Protein AF-0000000087543739 (afdb_homodimer)

Foldseek 3Di:
DDDDDDDPPDDPPDDDDDDDDDDDDDDDDDDPDPDPDDDDDPPPPVPPVPPPPPPPPPPPPCVVPQLVPDQDDLVSLLVNLQVLLVVLLVLLVVLLVVLLVLLCVVCVVPPVVSVVVVVVVVVVVVVLVVVLQVVQQVQLVVPPPPDSSSSSSSSNSSSVSSNVSSVVSNVPSDD/DDDPDPDDDPDDDDPDDDPPDPDDDDYDDDDDDPPPDDDDDPPPPPPPVPPPPPPPPPPPPCPVPQLVPDDDDLVSLLVNLQVLLVVLLVLLVVLLVVLLVLLCVVCVVPPVVSVVVVVVVVVVVVVLVVVLQVVQQVQLVVPPPPDSSSSSSSSNSSSVSSNVSSVVSNVPSDD

Solvent-accessible surface area (backbone atoms only — not comparable to full-atom values): 21336 Å² total; per-residue (Å²): 137,86,86,86,83,85,71,90,75,79,83,79,80,79,79,86,76,88,75,84,88,78,83,75,84,86,77,86,78,86,71,84,69,83,77,83,71,91,90,90,81,87,72,80,71,73,73,72,71,74,75,73,73,72,71,70,71,71,68,66,70,72,65,74,72,63,59,59,80,70,62,85,46,71,69,37,44,37,49,25,24,49,48,48,22,52,52,25,48,49,51,29,51,52,40,52,52,52,36,53,53,43,43,45,70,74,28,53,92,40,60,70,59,32,52,49,54,51,51,46,50,54,53,25,53,54,35,40,52,54,23,50,53,40,48,21,52,58,72,15,54,90,36,57,86,89,38,66,64,17,50,29,41,28,23,47,40,49,18,52,54,31,46,54,47,32,52,55,44,62,62,49,78,65,131,136,86,83,84,69,89,70,89,78,88,67,85,87,80,79,83,80,81,79,80,81,74,85,74,86,81,82,82,86,84,80,80,76,83,69,84,78,82,87,74,84,80,74,82,75,76,77,74,75,77,76,76,74,72,72,71,70,73,68,68,69,73,63,74,71,65,56,58,82,72,61,83,47,70,69,36,43,37,49,23,24,49,48,47,22,51,52,24,47,49,51,28,52,51,40,52,52,52,37,53,53,44,42,44,70,73,29,53,90,39,60,68,59,34,53,50,53,50,51,47,50,53,54,25,50,53,36,40,53,55,23,50,54,39,48,21,51,57,70,15,54,91,36,58,86,89,36,68,64,18,51,31,41,28,23,47,39,50,18,52,54,30,46,53,47,32,52,56,45,62,62,51,78,64,131

Secondary structure (DSSP, 8-state):
------------------------------------------------------------------TTTT--SHHHHHHHHHHHHHHHHHHHHHHHHHHHHHHHHHHTT-HHHHHHHHHHHHHHHHHHHHHHHHHHHHHHTTSPTTSHHHHHHHHHHHHHHHHHHHHHHHHTT--/------------------------------------------------------------------TTTT--SHHHHHHHHHHHHHHHHHHHHHHHHHHHHHHHHHHTT-HHHHHHHHHHHHHHHHHHHHHHHHHHHHHHTTSPTTSHHHHHHHHHHHHHHHHHHHHHHHHTT--

Nearest PDB structures (foldseek):
  3gi7-assembly1_A  TM=9.155E-01  e=1.826E-06  Pseudomonas putida KT2440
  8fih-assembly1_C  TM=4.905E-01  e=3.889E+00  synthetic construct
  3gi7-assembly1_A  TM=9.158E-01  e=2.372E-06  Pseudomonas putida KT2440
  8fih-assembly1_C  TM=4.917E-01  e=3.644E+00  synthetic construct

Sequence (350 aa):
MPKASIRDKGLREALPRRLFFARRLRQNPLHHWFSLDSNGNAMKSILLALALISTVAHATEDTEQNPCDAVENDVQTLACSAYGKTAAEQLLSENLQSLNERLQTRYGSDKAQLNDITAKIKAAQQLWQKQRDADCAIAAFPAKPGSEAYKIAENDCMAQVSDDRSEFLESIGQEMPKASIRDKGLREALPRRLFFARRLRQNPLHHWFSLDSNGNAMKSILLALALISTVAHATEDTEQNPCDAVENDVQTLACSAYGKTAAEQLLSENLQSLNERLQTRYGSDKAQLNDITAKIKAAQQLWQKQRDADCAIAAFPAKPGSEAYKIAENDCMAQVSDDRSEFLESIGQE

Organism: NCBI:txid47879

Structure (mmCIF, N/CA/C/O backbone):
data_AF-0000000087543739-model_v1
#
loop_
_entity.id
_entity.type
_entity.pdbx_description
1 polymer 'Lysozyme inhibitor LprI-like N-terminal domain-containing protein'
#
loop_
_atom_site.group_PDB
_atom_site.id
_atom_site.type_symbol
_atom_site.label_atom_id
_atom_site.label_alt_id
_atom_site.label_comp_id
_atom_site.label_asym_id
_atom_site.label_entity_id
_atom_site.label_seq_id
_atom_site.pdbx_PDB_ins_code
_atom_site.Cartn_x
_atom_site.Cartn_y
_atom_site.Cartn_z
_atom_site.occupancy
_atom_site.B_iso_or_equiv
_atom_site.auth_seq_id
_atom_site.auth_comp_id
_atom_site.auth_asym_id
_atom_site.auth_atom_id
_atom_site.pdbx_PDB_model_num
ATOM 1 N N . MET A 1 1 ? -7.441 6.746 -58.438 1 26.81 1 MET A N 1
ATOM 2 C CA . MET A 1 1 ? -6.68 7.973 -58.656 1 26.81 1 MET A CA 1
ATOM 3 C C . MET A 1 1 ? -5.258 7.832 -58.125 1 26.81 1 MET A C 1
ATOM 5 O O . MET A 1 1 ? -5.031 7.121 -57.125 1 26.81 1 MET A O 1
ATOM 9 N N . PRO A 1 2 ? -4.168 8.375 -58.844 1 28.59 2 PRO A N 1
ATOM 10 C CA . PRO A 1 2 ? -2.707 8.305 -58.906 1 28.59 2 PRO A CA 1
ATOM 11 C C . PRO A 1 2 ? -2.027 8.953 -57.719 1 28.59 2 PRO A C 1
ATOM 13 O O . PRO A 1 2 ? -2.541 9.93 -57.156 1 28.59 2 PRO A O 1
ATOM 16 N N . LYS A 1 3 ? -1.387 8.078 -56.781 1 25.27 3 LYS A N 1
ATOM 17 C CA . LYS A 1 3 ? -0.667 8.227 -55.5 1 25.27 3 LYS A CA 1
ATOM 18 C C . LYS A 1 3 ? 0.463 9.242 -55.625 1 25.27 3 LYS A C 1
ATOM 20 O O . LYS A 1 3 ? 1.308 9.133 -56.531 1 25.27 3 LYS A O 1
ATOM 25 N N . ALA A 1 4 ? 0.051 10.516 -55.281 1 32.44 4 ALA A N 1
ATOM 26 C CA . ALA A 1 4 ? 0.746 11.789 -55.156 1 32.44 4 ALA A CA 1
ATOM 27 C C . ALA A 1 4 ? 2.088 11.617 -54.438 1 32.44 4 ALA A C 1
ATOM 29 O O . ALA A 1 4 ? 2.158 11 -53.375 1 32.44 4 ALA A O 1
ATOM 30 N N . SER A 1 5 ? 3.189 11.828 -55.125 1 23.72 5 SER A N 1
ATOM 31 C CA . SER A 1 5 ? 4.629 11.836 -55.344 1 23.72 5 SER A CA 1
ATOM 32 C C . SER A 1 5 ? 5.355 12.602 -54.219 1 23.72 5 SER A C 1
ATOM 34 O O . SER A 1 5 ? 4.84 13.594 -53.719 1 23.72 5 SER A O 1
ATOM 36 N N . ILE A 1 6 ? 6.52 12.07 -53.75 1 23.69 6 ILE A N 1
ATOM 37 C CA . ILE A 1 6 ? 7.465 11.914 -52.656 1 23.69 6 ILE A CA 1
ATOM 38 C C . ILE A 1 6 ? 8.148 13.25 -52.344 1 23.69 6 ILE A C 1
ATOM 40 O O . ILE A 1 6 ? 8.141 13.727 -51.219 1 23.69 6 ILE A O 1
ATOM 44 N N . ARG A 1 7 ? 9.25 13.688 -52.938 1 23.11 7 ARG A N 1
ATOM 45 C CA . ARG A 1 7 ? 10.633 13.57 -52.469 1 23.11 7 ARG A CA 1
ATOM 46 C C . ARG A 1 7 ? 11.273 14.945 -52.312 1 23.11 7 ARG A C 1
ATOM 48 O O . ARG A 1 7 ? 12.484 15.047 -52.125 1 23.11 7 ARG A O 1
ATOM 55 N N . ASP A 1 8 ? 10.562 16.141 -52.188 1 21.5 8 ASP A N 1
ATOM 56 C CA . ASP A 1 8 ? 11.383 17.281 -52.594 1 21.5 8 ASP A CA 1
ATOM 57 C C . ASP A 1 8 ? 12.5 17.547 -51.594 1 21.5 8 ASP A C 1
ATOM 59 O O . ASP A 1 8 ? 12.234 17.75 -50.406 1 21.5 8 ASP A O 1
ATOM 63 N N . LYS A 1 9 ? 13.75 17.047 -51.844 1 24.97 9 LYS A N 1
ATOM 64 C CA . LYS A 1 9 ? 15.148 16.938 -51.406 1 24.97 9 LYS A CA 1
ATOM 65 C C . LYS A 1 9 ? 15.742 18.312 -51.125 1 24.97 9 LYS A C 1
ATOM 67 O O . LYS A 1 9 ? 15.961 19.109 -52.031 1 24.97 9 LYS A O 1
ATOM 72 N N . GLY A 1 10 ? 15.227 19.031 -50.156 1 21.81 10 GLY A N 1
ATOM 73 C CA . GLY A 1 10 ? 15.695 20.406 -50.062 1 21.81 10 GLY A CA 1
ATOM 74 C C . GLY A 1 10 ? 17.203 20.5 -49.875 1 21.81 10 GLY A C 1
ATOM 75 O O . GLY A 1 10 ? 17.828 19.562 -49.375 1 21.81 10 GLY A O 1
ATOM 76 N N . LEU A 1 11 ? 17.969 21.438 -50.438 1 23.33 11 LEU A N 1
ATOM 77 C CA . LEU A 1 11 ? 19.203 22.016 -50.938 1 23.33 11 LEU A CA 1
ATOM 78 C C . LEU A 1 11 ? 20.109 22.453 -49.812 1 23.33 11 LEU A C 1
ATOM 80 O O . LEU A 1 11 ? 19.875 23.5 -49.188 1 23.33 11 LEU A O 1
ATOM 84 N N . ARG A 1 12 ? 20.578 21.422 -48.875 1 23.8 12 ARG A N 1
ATOM 85 C CA . ARG A 1 12 ? 21.438 21.781 -47.75 1 23.8 12 ARG A CA 1
ATOM 86 C C . ARG A 1 12 ? 22.703 22.469 -48.219 1 23.8 12 ARG A C 1
ATOM 88 O O . ARG A 1 12 ? 23.438 21.922 -49.062 1 23.8 12 ARG A O 1
ATOM 95 N N . GLU A 1 13 ? 22.781 23.766 -48.188 1 22.77 13 GLU A N 1
ATOM 96 C CA . GLU A 1 13 ? 23.844 24.625 -48.688 1 22.77 13 GLU A CA 1
ATOM 97 C C . GLU A 1 13 ? 25.156 24.359 -47.969 1 22.77 13 GLU A C 1
ATOM 99 O O . GLU A 1 13 ? 25.203 24.328 -46.719 1 22.77 13 GLU A O 1
ATOM 104 N N . ALA A 1 14 ? 26.125 23.625 -48.531 1 23.05 14 ALA A N 1
ATOM 105 C CA . ALA A 1 14 ? 27.484 23.078 -48.438 1 23.05 14 ALA A CA 1
ATOM 106 C C . ALA A 1 14 ? 28.484 24.172 -48.094 1 23.05 14 ALA A C 1
ATOM 108 O O . ALA A 1 14 ? 28.766 25.047 -48.938 1 23.05 14 ALA A O 1
ATOM 109 N N . LEU A 1 15 ? 28.484 24.578 -46.812 1 21.89 15 LEU A N 1
ATOM 110 C CA . LEU A 1 15 ? 29.312 25.75 -46.562 1 21.89 15 LEU A CA 1
ATOM 111 C C . LEU A 1 15 ? 30.781 25.453 -46.844 1 21.89 15 LEU A C 1
ATOM 113 O O . LEU A 1 15 ? 31.234 24.328 -46.625 1 21.89 15 LEU A O 1
ATOM 117 N N . PRO A 1 16 ? 31.609 26.453 -47.281 1 23.41 16 PRO A N 1
ATOM 118 C CA . PRO A 1 16 ? 32.812 26.578 -48.094 1 23.41 16 PRO A CA 1
ATOM 119 C C . PRO A 1 16 ? 34.062 26.125 -47.344 1 23.41 16 PRO A C 1
ATOM 121 O O . PRO A 1 16 ? 34.031 25.906 -46.125 1 23.41 16 PRO A O 1
ATOM 124 N N . ARG A 1 17 ? 35.281 26.516 -47.844 1 21.53 17 ARG A N 1
ATOM 125 C CA . ARG A 1 17 ? 36.594 26.25 -48.406 1 21.53 17 ARG A CA 1
ATOM 126 C C . ARG A 1 17 ? 37.719 26.578 -47.406 1 21.53 17 ARG A C 1
ATOM 128 O O . ARG A 1 17 ? 38.906 26.578 -47.781 1 21.53 17 ARG A O 1
ATOM 135 N N . ARG A 1 18 ? 37.5 26.688 -46 1 20.47 18 ARG A N 1
ATOM 136 C CA . ARG A 1 18 ? 38.562 27.641 -45.625 1 20.47 18 ARG A CA 1
ATOM 137 C C . ARG A 1 18 ? 39.938 27 -45.719 1 20.47 18 ARG A C 1
ATOM 139 O O . ARG A 1 18 ? 40.094 25.828 -45.344 1 20.47 18 ARG A O 1
ATOM 146 N N . LEU A 1 19 ? 41.031 27.719 -46.188 1 21.3 19 LEU A N 1
ATOM 147 C CA . LEU A 1 19 ? 42.344 27.719 -46.812 1 21.3 19 LEU A CA 1
ATOM 148 C C . LEU A 1 19 ? 43.438 27.438 -45.812 1 21.3 19 LEU A C 1
ATOM 150 O O . LEU A 1 19 ? 44.531 26.969 -46.188 1 21.3 19 LEU A O 1
ATOM 154 N N . PHE A 1 20 ? 43.344 27.562 -44.469 1 19.02 20 PHE A N 1
ATOM 155 C CA . PHE A 1 20 ? 44.5 28.375 -44.094 1 19.02 20 PHE A CA 1
ATOM 156 C C . PHE A 1 20 ? 45.781 27.516 -44.125 1 19.02 20 PHE A C 1
ATOM 158 O O . PHE A 1 20 ? 45.688 26.281 -44.156 1 19.02 20 PHE A O 1
ATOM 165 N N . PHE A 1 21 ? 46.688 27.609 -42.906 1 20.45 21 PHE A N 1
ATOM 166 C CA . PHE A 1 21 ? 48.031 28.188 -42.75 1 20.45 21 PHE A CA 1
ATOM 167 C C . PHE A 1 21 ? 49.094 27.094 -42.688 1 20.45 21 PHE A C 1
ATOM 169 O O . PHE A 1 21 ? 48.844 26.016 -42.125 1 20.45 21 PHE A O 1
ATOM 176 N N . ALA A 1 22 ? 50.312 27.281 -43.25 1 21.23 22 ALA A N 1
ATOM 177 C CA . ALA A 1 22 ? 51.5 26.766 -43.875 1 21.23 22 ALA A CA 1
ATOM 178 C C . ALA A 1 22 ? 52.5 26.25 -42.844 1 21.23 22 ALA A C 1
ATOM 180 O O . ALA A 1 22 ? 53.406 25.469 -43.156 1 21.23 22 ALA A O 1
ATOM 181 N N . ARG A 1 23 ? 52.562 26.594 -41.531 1 20.72 23 ARG A N 1
ATOM 182 C CA . ARG A 1 23 ? 53.969 26.922 -41.281 1 20.72 23 ARG A CA 1
ATOM 183 C C . ARG A 1 23 ? 54.812 25.656 -41.25 1 20.72 23 ARG A C 1
ATOM 185 O O . ARG A 1 23 ? 54.312 24.578 -40.938 1 20.72 23 ARG A O 1
ATOM 192 N N . ARG A 1 24 ? 56.188 25.766 -41.281 1 21.14 24 ARG A N 1
ATOM 193 C CA . ARG A 1 24 ? 57.469 25.281 -41.781 1 21.14 24 ARG A CA 1
ATOM 194 C C . ARG A 1 24 ? 58.125 24.359 -40.781 1 21.14 24 ARG A C 1
ATOM 196 O O . ARG A 1 24 ? 59.25 23.859 -41.062 1 21.14 24 ARG A O 1
ATOM 203 N N . LEU A 1 25 ? 57.531 23.844 -39.656 1 22.8 25 LEU A N 1
ATOM 204 C CA . LEU A 1 25 ? 58.656 23.828 -38.719 1 22.8 25 LEU A CA 1
ATOM 205 C C . LEU A 1 25 ? 59.719 22.797 -39.188 1 22.8 25 LEU A C 1
ATOM 207 O O . LEU A 1 25 ? 59.375 21.859 -39.906 1 22.8 25 LEU A O 1
ATOM 211 N N . ARG A 1 26 ? 60.812 22.719 -38.281 1 21.62 26 ARG A N 1
ATOM 212 C CA . ARG A 1 26 ? 62.281 22.547 -38.219 1 21.62 26 ARG A CA 1
ATOM 213 C C . ARG A 1 26 ? 62.656 21.078 -38.25 1 21.62 26 ARG A C 1
ATOM 215 O O . ARG A 1 26 ? 61.938 20.234 -37.688 1 21.62 26 ARG A O 1
ATOM 222 N N . GLN A 1 27 ? 63.812 20.719 -38.844 1 21.7 27 GLN A N 1
ATOM 223 C CA . GLN A 1 27 ? 64.5 19.703 -39.594 1 21.7 27 GLN A CA 1
ATOM 224 C C . GLN A 1 27 ? 65.25 18.75 -38.688 1 21.7 27 GLN A C 1
ATOM 226 O O . GLN A 1 27 ? 65.812 17.719 -39.125 1 21.7 27 GLN A O 1
ATOM 231 N N . ASN A 1 28 ? 65.312 18.766 -37.312 1 23.64 28 ASN A N 1
ATOM 232 C CA . ASN A 1 28 ? 66.625 18.422 -36.906 1 23.64 28 ASN A CA 1
ATOM 233 C C . ASN A 1 28 ? 67 16.984 -37.281 1 23.64 28 ASN A C 1
ATOM 235 O O . ASN A 1 28 ? 66.125 16.094 -37.219 1 23.64 28 ASN A O 1
ATOM 239 N N . PRO A 1 29 ? 68.375 16.672 -37.5 1 22.69 29 PRO A N 1
ATOM 240 C CA . PRO A 1 29 ? 69.125 15.773 -38.344 1 22.69 29 PRO A CA 1
ATOM 241 C C . PRO A 1 29 ? 69.375 14.406 -37.719 1 22.69 29 PRO A C 1
ATOM 243 O O . PRO A 1 29 ? 69.312 13.391 -38.406 1 22.69 29 PRO A O 1
ATOM 246 N N . LEU A 1 30 ? 69.688 14.234 -36.312 1 25.3 30 LEU A N 1
ATOM 247 C CA . LEU A 1 30 ? 71 13.633 -36.062 1 25.3 30 LEU A CA 1
ATOM 248 C C . LEU A 1 30 ? 70.938 12.117 -36.25 1 25.3 30 LEU A C 1
ATOM 250 O O . LEU A 1 30 ? 69.938 11.477 -35.875 1 25.3 30 LEU A O 1
ATOM 254 N N . HIS A 1 31 ? 71.875 11.539 -37.031 1 24.89 31 HIS A N 1
ATOM 255 C CA . HIS A 1 31 ? 72.188 10.32 -37.75 1 24.89 31 HIS A CA 1
ATOM 256 C C . HIS A 1 31 ? 72.75 9.258 -36.812 1 24.89 31 HIS A C 1
ATOM 258 O O . HIS A 1 31 ? 73.25 8.219 -37.281 1 24.89 31 HIS A O 1
ATOM 264 N N . HIS A 1 32 ? 72.438 9.227 -35.438 1 27.61 32 HIS A N 1
ATOM 265 C CA . HIS A 1 32 ? 73.5 8.547 -34.75 1 27.61 32 HIS A CA 1
ATOM 266 C C . HIS A 1 32 ? 73.688 7.133 -35.312 1 27.61 32 HIS A C 1
ATOM 268 O O . HIS A 1 32 ? 72.75 6.441 -35.625 1 27.61 32 HIS A O 1
ATOM 274 N N . TRP A 1 33 ? 74.875 6.801 -35.656 1 28.3 33 TRP A N 1
ATOM 275 C CA . TRP A 1 33 ? 75.688 5.855 -36.469 1 28.3 33 TRP A CA 1
ATOM 276 C C . TRP A 1 33 ? 75.75 4.5 -35.781 1 28.3 33 TRP A C 1
ATOM 278 O O . TRP A 1 33 ? 76.375 3.564 -36.312 1 28.3 33 TRP A O 1
ATOM 288 N N . PHE A 1 34 ? 74.938 4.074 -34.75 1 29.95 34 PHE A N 1
ATOM 289 C CA . PHE A 1 34 ? 75.625 3.084 -33.938 1 29.95 34 PHE A CA 1
ATOM 290 C C . PHE A 1 34 ? 76 1.867 -34.75 1 29.95 34 PHE A C 1
ATOM 292 O O . PHE A 1 34 ? 75.25 1.481 -35.688 1 29.95 34 PHE A O 1
ATOM 299 N N . SER A 1 35 ? 77.25 1.581 -34.75 1 28.14 35 SER A N 1
ATOM 300 C CA . SER A 1 35 ? 78.188 0.682 -35.375 1 28.14 35 SER A CA 1
ATOM 301 C C . SER A 1 35 ? 77.875 -0.778 -35.094 1 28.14 35 SER A C 1
ATOM 303 O O . SER A 1 35 ? 77.688 -1.181 -33.969 1 28.14 35 SER A O 1
ATOM 305 N N . LEU A 1 36 ? 77.312 -1.5 -36.094 1 29.94 36 LEU A N 1
ATOM 306 C CA . LEU A 1 36 ? 76.875 -2.887 -36.219 1 29.94 36 LEU A CA 1
ATOM 307 C C . LEU A 1 36 ? 78.062 -3.838 -36.188 1 29.94 36 LEU A C 1
ATOM 309 O O . LEU A 1 36 ? 78.75 -3.986 -37.188 1 29.94 36 LEU A O 1
ATOM 313 N N . ASP A 1 37 ? 78.75 -3.715 -35.094 1 26.45 37 ASP A N 1
ATOM 314 C CA . ASP A 1 37 ? 79.938 -4.527 -35.25 1 26.45 37 ASP A CA 1
ATOM 315 C C . ASP A 1 37 ? 79.625 -5.977 -35.562 1 26.45 37 ASP A C 1
ATOM 317 O O . ASP A 1 37 ? 80.125 -6.559 -36.5 1 26.45 37 ASP A O 1
ATOM 321 N N . SER A 1 38 ? 79.125 -6.871 -34.562 1 28.45 38 SER A N 1
ATOM 322 C CA . SER A 1 38 ? 79.75 -8.117 -34.156 1 28.45 38 SER A CA 1
ATOM 323 C C . SER A 1 38 ? 79.5 -9.219 -35.188 1 28.45 38 SER A C 1
ATOM 325 O O . SER A 1 38 ? 78.562 -9.133 -35.969 1 28.45 38 SER A O 1
ATOM 327 N N . ASN A 1 39 ? 80.312 -10.547 -35.094 1 29.78 39 ASN A N 1
ATOM 328 C CA . ASN A 1 39 ? 80.938 -11.703 -35.719 1 29.78 39 ASN A CA 1
ATOM 329 C C . ASN A 1 39 ? 79.875 -12.75 -36.125 1 29.78 39 ASN A C 1
ATOM 331 O O . ASN A 1 39 ? 79.688 -13 -37.344 1 29.78 39 ASN A O 1
ATOM 335 N N . GLY A 1 40 ? 80.062 -14.188 -35.594 1 30.27 40 GLY A N 1
ATOM 336 C CA . GLY A 1 40 ? 80.188 -15.562 -36.062 1 30.27 40 GLY A CA 1
ATOM 337 C C . GLY A 1 40 ? 78.812 -16.141 -36.406 1 30.27 40 GLY A C 1
ATOM 338 O O . GLY A 1 40 ? 77.75 -15.484 -36.219 1 30.27 40 GLY A O 1
ATOM 339 N N . ASN A 1 41 ? 78.75 -17.75 -36.125 1 34.19 41 ASN A N 1
ATOM 340 C CA . ASN A 1 41 ? 78.188 -19 -36.562 1 34.19 41 ASN A CA 1
ATOM 341 C C . ASN A 1 41 ? 76.688 -19.031 -36.312 1 34.19 41 ASN A C 1
ATOM 343 O O . ASN A 1 41 ? 76.25 -18.734 -35.188 1 34.19 41 ASN A O 1
ATOM 347 N N . ALA A 1 42 ? 75.875 -19.312 -37.375 1 32.88 42 ALA A N 1
ATOM 348 C CA . ALA A 1 42 ? 74.438 -19.234 -37.656 1 32.88 42 ALA A CA 1
ATOM 349 C C . ALA A 1 42 ? 73.688 -20.266 -36.875 1 32.88 42 ALA A C 1
ATOM 351 O O . ALA A 1 42 ? 73.688 -21.453 -37.188 1 32.88 42 ALA A O 1
ATOM 352 N N . MET A 1 43 ? 74 -20.359 -35.5 1 33.69 43 MET A N 1
ATOM 353 C CA . MET A 1 43 ? 73.125 -21.219 -34.719 1 33.69 43 MET A CA 1
ATOM 354 C C . MET A 1 43 ? 71.625 -21 -35.094 1 33.69 43 MET A C 1
ATOM 356 O O . MET A 1 43 ? 71.188 -19.859 -35.312 1 33.69 43 MET A O 1
ATOM 360 N N . LYS A 1 44 ? 70.938 -22.219 -35.5 1 36.5 44 LYS A N 1
ATOM 361 C CA . LYS A 1 44 ? 69.625 -22.641 -35.844 1 36.5 44 LYS A CA 1
ATOM 362 C C . LYS A 1 44 ? 68.562 -22.094 -34.844 1 36.5 44 LYS A C 1
ATOM 364 O O . LYS A 1 44 ? 68.438 -22.625 -33.75 1 36.5 44 LYS A O 1
ATOM 369 N N . SER A 1 45 ? 68.625 -20.812 -34.5 1 37.59 45 SER A N 1
ATOM 370 C CA . SER A 1 45 ? 67.562 -20.391 -33.594 1 37.59 45 SER A CA 1
ATOM 371 C C . SER A 1 45 ? 66.188 -20.719 -34.156 1 37.59 45 SER A C 1
ATOM 373 O O . SER A 1 45 ? 65.75 -20.078 -35.094 1 37.59 45 SER A O 1
ATOM 375 N N . ILE A 1 46 ? 65.938 -22.031 -34.25 1 38.09 46 ILE A N 1
ATOM 376 C CA . ILE A 1 46 ? 64.562 -22.359 -34.594 1 38.09 46 ILE A CA 1
ATOM 377 C C . ILE A 1 46 ? 63.625 -21.562 -33.688 1 38.09 46 ILE A C 1
ATOM 379 O O . ILE A 1 46 ? 63.688 -21.625 -32.469 1 38.09 46 ILE A O 1
ATOM 383 N N . LEU A 1 47 ? 63.25 -20.391 -34.219 1 36.69 47 LEU A N 1
ATOM 384 C CA . LEU A 1 47 ? 62.156 -19.562 -33.75 1 36.69 47 LEU A CA 1
ATOM 385 C C . LEU A 1 47 ? 60.906 -20.406 -33.438 1 36.69 47 LEU A C 1
ATOM 387 O O . LEU A 1 47 ? 60.281 -20.953 -34.344 1 36.69 47 LEU A O 1
ATOM 391 N N . LEU A 1 48 ? 61.094 -21.266 -32.406 1 42.09 48 LEU A N 1
ATOM 392 C CA . LEU A 1 48 ? 59.844 -21.844 -31.922 1 42.09 48 LEU A CA 1
ATOM 393 C C . LEU A 1 48 ? 58.781 -20.75 -31.719 1 42.09 48 LEU A C 1
ATOM 395 O O . LEU A 1 48 ? 58.938 -19.891 -30.844 1 42.09 48 LEU A O 1
ATOM 399 N N . ALA A 1 49 ? 58.281 -20.281 -32.812 1 39.47 49 ALA A N 1
ATOM 400 C CA . ALA A 1 49 ? 57.062 -19.438 -32.719 1 39.47 49 ALA A CA 1
ATOM 401 C C . ALA A 1 49 ? 56.062 -20.031 -31.75 1 39.47 49 ALA A C 1
ATOM 403 O O . ALA A 1 49 ? 55.5 -21.109 -32 1 39.47 49 ALA A O 1
ATOM 404 N N . LEU A 1 50 ? 56.312 -19.812 -30.422 1 44.47 50 LEU A N 1
ATOM 405 C CA . LEU A 1 50 ? 55.281 -19.984 -29.391 1 44.47 50 LEU A CA 1
ATOM 406 C C . LEU A 1 50 ? 53.938 -19.438 -29.875 1 44.47 50 LEU A C 1
ATOM 408 O O . LEU A 1 50 ? 53.812 -18.234 -30.125 1 44.47 50 LEU A O 1
ATOM 412 N N . ALA A 1 51 ? 53.25 -20.234 -30.719 1 43.31 51 ALA A N 1
ATOM 413 C CA . ALA A 1 51 ? 51.844 -19.953 -30.984 1 43.31 51 ALA A CA 1
ATOM 414 C C . ALA A 1 51 ? 51.094 -19.594 -29.688 1 43.31 51 ALA A C 1
ATOM 416 O O . ALA A 1 51 ? 50.938 -20.438 -28.797 1 43.31 51 ALA A O 1
ATOM 417 N N . LEU A 1 52 ? 51.312 -18.344 -29.172 1 44.94 52 LEU A N 1
ATOM 418 C CA . LEU A 1 52 ? 50.406 -17.781 -28.188 1 44.94 52 LEU A CA 1
ATOM 419 C C . LEU A 1 52 ? 48.938 -18.078 -28.547 1 44.94 52 LEU A C 1
ATOM 421 O O . LEU A 1 52 ? 48.406 -17.516 -29.5 1 44.94 52 LEU A O 1
ATOM 425 N N . ILE A 1 53 ? 48.531 -19.359 -28.484 1 47.34 53 ILE A N 1
ATOM 426 C CA . ILE A 1 53 ? 47.094 -19.641 -28.484 1 47.34 53 ILE A CA 1
ATOM 427 C C . ILE A 1 53 ? 46.375 -18.688 -27.516 1 47.34 53 ILE A C 1
ATOM 429 O O . ILE A 1 53 ? 46.562 -18.781 -26.297 1 47.34 53 ILE A O 1
ATOM 433 N N . SER A 1 54 ? 46.281 -17.406 -27.844 1 47.44 54 SER A N 1
ATOM 434 C CA . SER A 1 54 ? 45.312 -16.562 -27.141 1 47.44 54 SER A CA 1
ATOM 435 C C . SER A 1 54 ? 44 -17.297 -26.953 1 47.44 54 SER A C 1
ATOM 437 O O . SER A 1 54 ? 43.219 -17.469 -27.906 1 47.44 54 SER A O 1
ATOM 439 N N . THR A 1 55 ? 43.906 -18.281 -26.125 1 49.5 55 THR A N 1
ATOM 440 C CA . THR A 1 55 ? 42.594 -18.641 -25.641 1 49.5 55 THR A CA 1
ATOM 441 C C . THR A 1 55 ? 41.75 -17.406 -25.312 1 49.5 55 THR A C 1
ATOM 443 O O . THR A 1 55 ? 42.062 -16.703 -24.328 1 49.5 55 THR A O 1
ATOM 446 N N . VAL A 1 56 ? 41.375 -16.609 -26.266 1 47.19 56 VAL A N 1
ATOM 447 C CA . VAL A 1 56 ? 40.25 -15.742 -25.953 1 47.19 56 VAL A CA 1
ATOM 448 C C . VAL A 1 56 ? 39.188 -16.516 -25.172 1 47.19 56 VAL A C 1
ATOM 450 O O . VAL A 1 56 ? 38.594 -17.453 -25.703 1 47.19 56 VAL A O 1
ATOM 453 N N . ALA A 1 57 ? 39.406 -16.734 -23.859 1 49.5 57 ALA A N 1
ATOM 454 C CA . ALA A 1 57 ? 38.25 -17.062 -23.047 1 49.5 57 ALA A CA 1
ATOM 455 C C . ALA A 1 57 ? 37 -16.344 -23.547 1 49.5 57 ALA A C 1
ATOM 457 O O . ALA A 1 57 ? 36.938 -15.117 -23.531 1 49.5 57 ALA A O 1
ATOM 458 N N . HIS A 1 58 ? 36.312 -16.828 -24.594 1 48.44 58 HIS A N 1
ATOM 459 C CA . HIS A 1 58 ? 34.906 -16.422 -24.703 1 48.44 58 HIS A CA 1
ATOM 460 C C . HIS A 1 58 ? 34.281 -16.25 -23.328 1 48.44 58 HIS A C 1
ATOM 462 O O . HIS A 1 58 ? 34.031 -17.234 -22.641 1 48.44 58 HIS A O 1
ATOM 468 N N . ALA A 1 59 ? 34.656 -15.281 -22.641 1 46.97 59 ALA A N 1
ATOM 469 C CA . ALA A 1 59 ? 33.656 -14.938 -21.641 1 46.97 59 ALA A CA 1
ATOM 470 C C . ALA A 1 59 ? 32.25 -15.125 -22.188 1 46.97 59 ALA A C 1
ATOM 472 O O . ALA A 1 59 ? 31.812 -14.359 -23.047 1 46.97 59 ALA A O 1
ATOM 473 N N . THR A 1 60 ? 31.781 -16.344 -22.469 1 43.25 60 THR A N 1
ATOM 474 C CA . THR A 1 60 ? 30.328 -16.391 -22.531 1 43.25 60 THR A CA 1
ATOM 475 C C . THR A 1 60 ? 29.703 -15.391 -21.562 1 43.25 60 THR A C 1
ATOM 477 O O . THR A 1 60 ? 29.922 -15.477 -20.359 1 43.25 60 THR A O 1
ATOM 480 N N . GLU A 1 61 ? 29.828 -14.141 -21.797 1 44.44 61 GLU A N 1
ATOM 481 C CA . GLU A 1 61 ? 28.797 -13.391 -21.078 1 44.44 61 GLU A CA 1
ATOM 482 C C . GLU A 1 61 ? 27.562 -14.242 -20.812 1 44.44 61 GLU A C 1
ATOM 484 O O . GLU A 1 61 ? 26.875 -14.641 -21.75 1 44.44 61 GLU A O 1
ATOM 489 N N . ASP A 1 62 ? 27.594 -15.258 -20.094 1 45.47 62 ASP A N 1
ATOM 490 C CA . ASP A 1 62 ? 26.344 -15.805 -19.562 1 45.47 62 ASP A CA 1
ATOM 491 C C . ASP A 1 62 ? 25.25 -14.727 -19.516 1 45.47 62 ASP A C 1
ATOM 493 O O . ASP A 1 62 ? 25.156 -13.977 -18.547 1 45.47 62 ASP A O 1
ATOM 497 N N . THR A 1 63 ? 25.094 -13.867 -20.438 1 50.19 63 THR A N 1
ATOM 498 C CA . THR A 1 63 ? 23.891 -13.039 -20.469 1 50.19 63 THR A CA 1
ATOM 499 C C . THR A 1 63 ? 22.703 -13.805 -19.906 1 50.19 63 THR A C 1
ATOM 501 O O . THR A 1 63 ? 22.234 -14.773 -20.531 1 50.19 63 THR A O 1
ATOM 504 N N . GLU A 1 64 ? 22.656 -14.117 -18.719 1 59.41 64 GLU A N 1
ATOM 505 C CA . GLU A 1 64 ? 21.484 -14.75 -18.141 1 59.41 64 GLU A CA 1
ATOM 506 C C . GLU A 1 64 ? 20.219 -14.445 -18.953 1 59.41 64 GLU A C 1
ATOM 508 O O . GLU A 1 64 ? 19.891 -13.273 -19.156 1 59.41 64 GLU A O 1
ATOM 513 N N . GLN A 1 65 ? 19.891 -15.164 -19.906 1 73.69 65 GLN A N 1
ATOM 514 C CA . GLN A 1 65 ? 18.719 -15.055 -20.766 1 73.69 65 GLN A CA 1
ATOM 515 C C . GLN A 1 65 ? 17.484 -14.68 -19.953 1 73.69 65 GLN A C 1
ATOM 517 O O . GLN A 1 65 ? 17.234 -15.258 -18.891 1 73.69 65 GLN A O 1
ATOM 522 N N . ASN A 1 66 ? 16.906 -13.469 -20.219 1 89.38 66 ASN A N 1
ATOM 523 C CA . ASN A 1 66 ? 15.609 -13.055 -19.688 1 89.38 66 ASN A CA 1
ATOM 524 C C . ASN A 1 66 ? 14.555 -14.133 -19.906 1 89.38 66 ASN A C 1
ATOM 526 O O . ASN A 1 66 ? 14.172 -14.414 -21.031 1 89.38 66 ASN A O 1
ATOM 530 N N . PRO A 1 67 ? 14.305 -14.852 -18.812 1 93.06 67 PRO A N 1
ATOM 531 C CA . PRO A 1 67 ? 13.344 -15.953 -18.938 1 93.06 67 PRO A CA 1
ATOM 532 C C . PRO A 1 67 ? 12.008 -15.492 -19.516 1 93.06 67 PRO A C 1
ATOM 534 O O . PRO A 1 67 ? 11.164 -16.328 -19.875 1 93.06 67 PRO A O 1
ATOM 537 N N . CYS A 1 68 ? 11.945 -14.32 -19.672 1 94.81 68 CYS A N 1
ATOM 538 C CA . CYS A 1 68 ? 10.656 -13.828 -20.141 1 94.81 68 CYS A CA 1
ATOM 539 C C . CYS A 1 68 ? 10.648 -13.688 -21.656 1 94.81 68 CYS A C 1
ATOM 541 O O . CYS A 1 68 ? 9.609 -13.414 -22.266 1 94.81 68 CYS A O 1
ATOM 543 N N . ASP A 1 69 ? 11.742 -13.75 -22.375 1 89.81 69 ASP A N 1
ATOM 544 C CA . ASP A 1 69 ? 11.906 -13.555 -23.812 1 89.81 69 ASP A CA 1
ATOM 545 C C . ASP A 1 69 ? 11.258 -14.695 -24.594 1 89.81 69 ASP A C 1
ATOM 547 O O . ASP A 1 69 ? 10.914 -14.531 -25.766 1 89.81 69 ASP A O 1
ATOM 551 N N . ALA A 1 70 ? 10.352 -15.492 -24.328 1 84.56 70 ALA A N 1
ATOM 552 C CA . ALA A 1 70 ? 9.703 -16.547 -25.094 1 84.56 70 ALA A CA 1
ATOM 553 C C . ALA A 1 70 ? 8.906 -17.469 -24.188 1 84.56 70 ALA A C 1
ATOM 555 O O . ALA A 1 70 ? 9.156 -18.688 -24.156 1 84.56 70 ALA A O 1
ATOM 556 N N . VAL A 1 71 ? 7.898 -16.953 -23.594 1 90 71 VAL A N 1
ATOM 557 C CA . VAL A 1 71 ? 7.059 -17.734 -22.688 1 90 71 VAL A CA 1
ATOM 558 C C . VAL A 1 71 ? 6 -18.484 -23.5 1 90 71 VAL A C 1
ATOM 560 O O . VAL A 1 71 ? 5.16 -17.875 -24.156 1 90 71 VAL A O 1
ATOM 563 N N . GLU A 1 72 ? 6.184 -19.812 -23.469 1 90.38 72 GLU A N 1
ATOM 564 C CA . GLU A 1 72 ? 5.297 -20.609 -24.328 1 90.38 72 GLU A CA 1
ATOM 565 C C . GLU A 1 72 ? 4.496 -21.609 -23.5 1 90.38 72 GLU A C 1
ATOM 567 O O . GLU A 1 72 ? 3.594 -22.281 -24.016 1 90.38 72 GLU A O 1
ATOM 572 N N . ASN A 1 73 ? 4.824 -21.781 -22.172 1 90.19 73 ASN A N 1
ATOM 573 C CA . ASN A 1 73 ? 4.129 -22.734 -21.312 1 90.19 73 ASN A CA 1
ATOM 574 C C . ASN A 1 73 ? 4.129 -22.281 -19.859 1 90.19 73 ASN A C 1
ATOM 576 O O . ASN A 1 73 ? 4.738 -21.266 -19.516 1 90.19 73 ASN A O 1
ATOM 580 N N . ASP A 1 74 ? 3.42 -23.094 -19.047 1 89.06 74 ASP A N 1
ATOM 581 C CA . ASP A 1 74 ? 3.205 -22.703 -17.656 1 89.06 74 ASP A CA 1
ATOM 582 C C . ASP A 1 74 ? 4.523 -22.656 -16.891 1 89.06 74 ASP A C 1
ATOM 584 O O . ASP A 1 74 ? 4.711 -21.812 -16.016 1 89.06 74 ASP A O 1
ATOM 588 N N . VAL A 1 75 ? 5.363 -23.594 -17.25 1 92.5 75 VAL A N 1
ATOM 589 C CA . VAL A 1 75 ? 6.652 -23.641 -16.562 1 92.5 75 VAL A CA 1
ATOM 590 C C . VAL A 1 75 ? 7.453 -22.391 -16.875 1 92.5 75 VAL A C 1
ATOM 592 O O . VAL A 1 75 ? 8.047 -21.781 -15.984 1 92.5 75 VAL A O 1
ATOM 595 N N . GLN A 1 76 ? 7.367 -21.984 -18.109 1 94.12 76 GLN A N 1
ATOM 596 C CA . GLN A 1 76 ? 8.047 -20.75 -18.516 1 94.12 76 GLN A CA 1
ATOM 597 C C . GLN A 1 76 ? 7.379 -19.516 -17.922 1 94.12 76 GLN A C 1
ATOM 599 O O . GLN A 1 76 ? 8.055 -18.562 -17.547 1 94.12 76 GLN A O 1
ATOM 604 N N . THR A 1 77 ? 6.098 -19.578 -17.797 1 97.5 77 THR A N 1
ATOM 605 C CA . THR A 1 77 ? 5.363 -18.484 -17.172 1 97.5 77 THR A CA 1
ATOM 606 C C . THR A 1 77 ? 5.77 -18.344 -15.703 1 97.5 77 THR A C 1
ATOM 608 O O . THR A 1 77 ? 5.977 -17.219 -15.219 1 97.5 77 THR A O 1
ATOM 611 N N . LEU A 1 78 ? 5.918 -19.438 -15.094 1 97.75 78 LEU A N 1
ATOM 612 C CA . LEU A 1 78 ? 6.344 -19.422 -13.695 1 97.75 78 LEU A CA 1
ATOM 613 C C . LEU A 1 78 ? 7.738 -18.828 -13.562 1 97.75 78 LEU A C 1
ATOM 615 O O . LEU A 1 78 ? 7.977 -17.984 -12.688 1 97.75 78 LEU A O 1
ATOM 619 N N . ALA A 1 79 ? 8.586 -19.234 -14.445 1 97.06 79 ALA A N 1
ATOM 620 C CA . ALA A 1 79 ? 9.945 -18.703 -14.414 1 97.06 79 ALA A CA 1
ATOM 621 C C . ALA A 1 79 ? 9.961 -17.203 -14.664 1 97.06 79 ALA A C 1
ATOM 623 O O . ALA A 1 79 ? 10.695 -16.453 -14.008 1 97.06 79 ALA A O 1
ATOM 624 N N . CYS A 1 80 ? 9.188 -16.828 -15.555 1 98.38 80 CYS A N 1
ATOM 625 C CA . CYS A 1 80 ? 9.102 -15.398 -15.859 1 98.38 80 CYS A CA 1
ATOM 626 C C . CYS A 1 80 ? 8.508 -14.625 -14.688 1 98.38 80 CYS A C 1
ATOM 628 O O . CYS A 1 80 ? 8.992 -13.539 -14.352 1 98.38 80 CYS A O 1
ATOM 630 N N . SER A 1 81 ? 7.48 -15.141 -14.102 1 98.25 81 SER A N 1
ATOM 631 C CA . SER A 1 81 ? 6.867 -14.477 -12.961 1 98.25 81 SER A CA 1
ATOM 632 C C . SER A 1 81 ? 7.848 -14.344 -11.797 1 98.25 81 SER A C 1
ATOM 634 O O . SER A 1 81 ? 7.883 -13.32 -11.117 1 98.25 81 SER A O 1
ATOM 636 N N . ALA A 1 82 ? 8.648 -15.336 -11.547 1 98.38 82 ALA A N 1
ATOM 637 C CA . ALA A 1 82 ? 9.664 -15.289 -10.492 1 98.38 82 ALA A CA 1
ATOM 638 C C . ALA A 1 82 ? 10.734 -14.25 -10.812 1 98.38 82 ALA A C 1
ATOM 640 O O . ALA A 1 82 ? 11.195 -13.539 -9.914 1 98.38 82 ALA A O 1
ATOM 641 N N . TYR A 1 83 ? 11.078 -14.219 -12.062 1 98.19 83 TYR A N 1
ATOM 642 C CA . TYR A 1 83 ? 12.055 -13.234 -12.508 1 98.19 83 TYR A CA 1
ATOM 643 C C . TYR A 1 83 ? 11.547 -11.82 -12.273 1 98.19 83 TYR A C 1
ATOM 645 O O . TYR A 1 83 ? 12.266 -10.969 -11.742 1 98.19 83 TYR A O 1
ATOM 653 N N . GLY A 1 84 ? 10.336 -11.562 -12.648 1 98.25 84 GLY A N 1
ATOM 654 C CA . GLY A 1 84 ? 9.734 -10.25 -12.438 1 98.25 84 GLY A CA 1
ATOM 655 C C . GLY A 1 84 ? 9.672 -9.852 -10.977 1 98.25 84 GLY A C 1
ATOM 656 O O . GLY A 1 84 ? 9.984 -8.711 -10.625 1 98.25 84 GLY A O 1
ATOM 657 N N . LYS A 1 85 ? 9.32 -10.766 -10.156 1 98.81 85 LYS A N 1
ATOM 658 C CA . LYS A 1 85 ? 9.305 -10.516 -8.719 1 98.81 85 LYS A CA 1
ATOM 659 C C . LYS A 1 85 ? 10.688 -10.148 -8.203 1 98.81 85 LYS A C 1
ATOM 661 O O . LYS A 1 85 ? 10.852 -9.148 -7.5 1 98.81 85 LYS A O 1
ATOM 666 N N . THR A 1 86 ? 11.648 -10.938 -8.594 1 98.69 86 THR A N 1
ATOM 667 C CA . THR A 1 86 ? 13.016 -10.719 -8.133 1 98.69 86 THR A CA 1
ATOM 668 C C . THR A 1 86 ? 13.547 -9.375 -8.617 1 98.69 86 THR A C 1
ATOM 670 O O . THR A 1 86 ? 14.195 -8.648 -7.867 1 98.69 86 THR A O 1
ATOM 673 N N . ALA A 1 87 ? 13.266 -9.07 -9.852 1 98.56 87 ALA A N 1
ATOM 674 C CA . ALA A 1 87 ? 13.703 -7.789 -10.406 1 98.56 87 ALA A CA 1
ATOM 675 C C . ALA A 1 87 ? 13.07 -6.621 -9.648 1 98.56 87 ALA A C 1
ATOM 677 O O . ALA A 1 87 ? 13.758 -5.648 -9.32 1 98.56 87 ALA A O 1
ATOM 678 N N . ALA A 1 88 ? 11.805 -6.703 -9.383 1 98.81 88 ALA A N 1
ATOM 679 C CA . ALA A 1 88 ? 11.109 -5.648 -8.656 1 98.81 88 ALA A CA 1
ATOM 680 C C . ALA A 1 88 ? 11.648 -5.52 -7.23 1 98.81 88 ALA A C 1
ATOM 682 O O . ALA A 1 88 ? 11.781 -4.41 -6.711 1 98.81 88 ALA A O 1
ATOM 683 N N . GLU A 1 89 ? 11.945 -6.59 -6.641 1 98.81 89 GLU A N 1
ATOM 684 C CA . GLU A 1 89 ? 12.484 -6.586 -5.281 1 98.81 89 GLU A CA 1
ATOM 685 C C . GLU A 1 89 ? 13.891 -5.988 -5.242 1 98.81 89 GLU A C 1
ATOM 687 O O . GLU A 1 89 ? 14.25 -5.305 -4.285 1 98.81 89 GLU A O 1
ATOM 692 N N . GLN A 1 90 ? 14.625 -6.273 -6.25 1 98.62 90 GLN A N 1
ATOM 693 C CA . GLN A 1 90 ? 15.953 -5.668 -6.352 1 98.62 90 GLN A CA 1
ATOM 694 C C . GLN A 1 90 ? 15.852 -4.156 -6.535 1 98.62 90 GLN A C 1
ATOM 696 O O . GLN A 1 90 ? 16.562 -3.396 -5.875 1 98.62 90 GLN A O 1
ATOM 701 N N . LEU A 1 91 ? 15.008 -3.787 -7.406 1 98.69 91 LEU A N 1
ATOM 702 C CA . LEU A 1 91 ? 14.789 -2.357 -7.602 1 98.69 91 LEU A CA 1
ATOM 703 C C . LEU A 1 91 ? 14.328 -1.694 -6.309 1 98.69 91 LEU A C 1
ATOM 705 O O 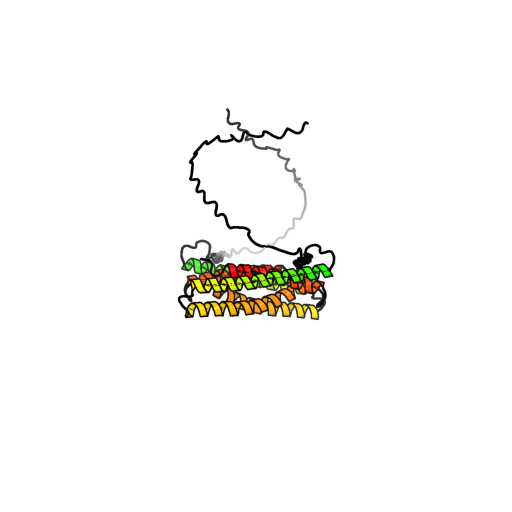. LEU A 1 91 ? 14.781 -0.596 -5.973 1 98.69 91 LEU A O 1
ATOM 709 N N . LEU A 1 92 ? 13.484 -2.289 -5.582 1 98.88 92 LEU A N 1
ATOM 710 C CA . LEU A 1 92 ? 13.008 -1.773 -4.301 1 98.88 92 LEU A CA 1
ATOM 711 C C . LEU A 1 92 ? 14.164 -1.604 -3.32 1 98.88 92 LEU A C 1
ATOM 713 O O . LEU A 1 92 ? 14.258 -0.584 -2.635 1 98.88 92 LEU A O 1
ATOM 717 N N . SER A 1 93 ? 15.016 -2.574 -3.314 1 98.56 93 SER A N 1
ATOM 718 C CA . SER A 1 93 ? 16.172 -2.508 -2.434 1 98.56 93 SER A CA 1
ATOM 719 C C . SER A 1 93 ? 17.078 -1.343 -2.811 1 98.56 93 SER A C 1
ATOM 721 O O . SER A 1 93 ? 17.594 -0.637 -1.936 1 98.56 93 SER A O 1
ATOM 723 N N . GLU A 1 94 ? 17.266 -1.166 -4.047 1 98.5 94 GLU A N 1
ATOM 724 C CA . GLU A 1 94 ? 18.078 -0.05 -4.531 1 98.5 94 GLU A CA 1
ATOM 725 C C . GLU A 1 94 ? 17.438 1.289 -4.18 1 98.5 94 GLU A C 1
ATOM 727 O O . GLU A 1 94 ? 18.125 2.234 -3.795 1 98.5 94 GLU A O 1
ATOM 732 N N . ASN A 1 95 ? 16.172 1.327 -4.32 1 98.5 95 ASN A N 1
ATOM 733 C CA . ASN A 1 95 ? 15.453 2.559 -3.992 1 98.5 95 ASN A CA 1
ATOM 734 C C . ASN A 1 95 ? 15.492 2.848 -2.494 1 98.5 95 ASN A C 1
ATOM 736 O O . ASN A 1 95 ? 15.523 4.012 -2.084 1 98.5 95 ASN A O 1
ATOM 740 N N . LEU A 1 96 ? 15.461 1.863 -1.701 1 98.5 96 LEU A N 1
ATOM 741 C CA . LEU A 1 96 ? 15.602 2.043 -0.261 1 98.5 96 LEU A CA 1
ATOM 742 C C . LEU A 1 96 ? 16.984 2.602 0.083 1 98.5 96 LEU A C 1
ATOM 744 O O . LEU A 1 96 ? 17.094 3.492 0.929 1 98.5 96 LEU A O 1
ATOM 748 N N . GLN A 1 97 ? 18 2.09 -0.572 1 98.06 97 GLN A N 1
ATOM 749 C CA . GLN A 1 97 ? 19.344 2.615 -0.374 1 98.06 97 GLN A CA 1
ATOM 750 C C . GLN A 1 97 ? 19.438 4.078 -0.793 1 98.06 97 GLN A C 1
ATOM 752 O O . GLN A 1 97 ? 20 4.906 -0.072 1 98.06 97 GLN A O 1
ATOM 757 N N . SER A 1 98 ? 18.922 4.332 -1.939 1 97.88 98 SER A N 1
ATOM 758 C CA . SER A 1 98 ? 18.906 5.707 -2.428 1 97.88 98 SER A CA 1
ATOM 759 C C . SER A 1 98 ? 18.156 6.625 -1.461 1 97.88 98 SER A C 1
ATOM 761 O O . SER A 1 98 ? 18.578 7.766 -1.24 1 97.88 98 SER A O 1
ATOM 763 N N . LEU A 1 99 ? 17.047 6.164 -0.925 1 98.31 99 LEU A N 1
ATOM 764 C CA . LEU A 1 99 ? 16.312 6.945 0.066 1 98.31 99 LEU A CA 1
ATOM 765 C C . LEU A 1 99 ? 17.188 7.246 1.277 1 98.31 99 LEU A C 1
ATOM 767 O O . LEU A 1 99 ? 17.219 8.383 1.755 1 98.31 99 LEU A O 1
ATOM 771 N N . ASN A 1 100 ? 17.859 6.301 1.737 1 97.38 100 ASN A N 1
ATOM 772 C CA . ASN A 1 100 ? 18.734 6.508 2.891 1 97.38 100 ASN A CA 1
ATOM 773 C C . ASN A 1 100 ? 19.797 7.57 2.611 1 97.38 100 ASN A C 1
ATOM 775 O O . ASN A 1 100 ? 20.109 8.383 3.484 1 97.38 100 ASN A O 1
ATOM 779 N N . GLU A 1 101 ? 20.312 7.582 1.445 1 96.94 101 GLU A N 1
ATOM 780 C CA . GLU A 1 101 ? 21.297 8.602 1.057 1 96.94 101 GLU A CA 1
ATOM 781 C C . GLU A 1 101 ? 20.656 9.984 1.024 1 96.94 101 GLU A C 1
ATOM 783 O O . GLU A 1 101 ? 21.25 10.961 1.489 1 96.94 101 GLU A O 1
ATOM 788 N N . ARG A 1 102 ? 19.453 10.086 0.517 1 96.75 102 ARG A N 1
ATOM 789 C CA 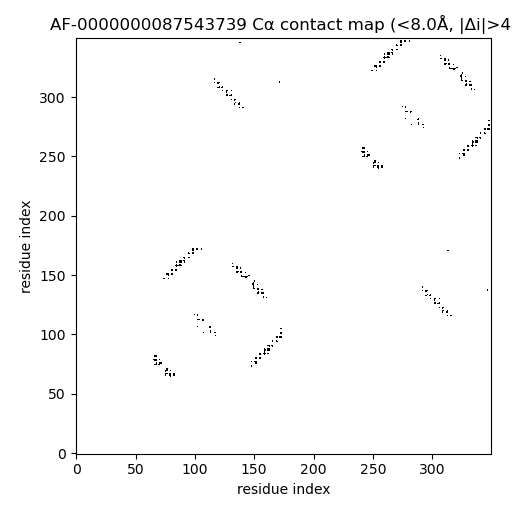. ARG A 1 102 ? 18.75 11.359 0.503 1 96.75 102 ARG A CA 1
ATOM 790 C C . ARG A 1 102 ? 18.484 11.859 1.921 1 96.75 102 ARG A C 1
ATOM 792 O O . ARG A 1 102 ? 18.609 13.055 2.195 1 96.75 102 ARG A O 1
ATOM 799 N N . LEU A 1 103 ? 18.141 10.977 2.803 1 97 103 LEU A N 1
ATOM 800 C CA . LEU A 1 103 ? 17.844 11.344 4.184 1 97 103 LEU A CA 1
ATOM 801 C C . LEU A 1 103 ? 19.109 11.828 4.898 1 97 103 LEU A C 1
ATOM 803 O O . LEU A 1 103 ? 19.047 12.758 5.703 1 97 103 LEU A O 1
ATOM 807 N N . GLN A 1 104 ? 20.219 11.141 4.582 1 96.75 104 GLN A N 1
ATOM 808 C CA . GLN A 1 104 ? 21.484 11.594 5.129 1 96.75 104 GLN A CA 1
ATOM 809 C C . GLN A 1 104 ? 21.797 13.031 4.695 1 96.75 104 GLN A C 1
ATOM 811 O O . GLN A 1 104 ? 22.266 13.836 5.496 1 96.75 104 GLN A O 1
ATOM 816 N N . THR A 1 105 ? 21.516 13.344 3.506 1 95.88 105 THR A N 1
ATOM 817 C CA . THR A 1 105 ? 21.766 14.68 2.967 1 95.88 105 THR A CA 1
ATOM 818 C C . THR A 1 105 ? 20.828 15.695 3.611 1 95.88 105 THR A C 1
ATOM 820 O O . THR A 1 105 ? 21.25 16.797 3.969 1 95.88 105 THR A O 1
ATOM 823 N N . ARG A 1 106 ? 19.656 15.336 3.809 1 95.38 106 ARG A N 1
ATOM 824 C CA . ARG A 1 106 ? 18.625 16.266 4.262 1 95.38 106 ARG A CA 1
ATOM 825 C C . ARG A 1 106 ? 18.719 16.484 5.766 1 95.38 106 ARG A C 1
ATOM 827 O O . ARG A 1 106 ? 18.516 17.609 6.25 1 95.38 106 ARG A O 1
ATOM 834 N N . TYR A 1 107 ? 18.984 15.383 6.477 1 96.06 107 TYR A N 1
ATOM 835 C CA . TYR A 1 107 ? 18.859 15.453 7.93 1 96.06 107 TYR A CA 1
ATOM 836 C C . TYR A 1 107 ? 20.172 15.156 8.617 1 96.06 107 TYR A C 1
ATOM 838 O O . TYR A 1 107 ? 20.25 15.062 9.844 1 96.06 107 TYR A O 1
ATOM 846 N N . GLY A 1 108 ? 21.25 14.961 7.82 1 95.44 108 GLY A N 1
ATOM 847 C CA . GLY A 1 108 ? 22.516 14.5 8.344 1 95.44 108 GLY A CA 1
ATOM 848 C C . GLY A 1 108 ? 23.125 15.445 9.359 1 95.44 108 GLY A C 1
ATOM 849 O O . GLY A 1 108 ? 23.922 15.039 10.203 1 95.44 108 GLY A O 1
ATOM 850 N N . SER A 1 109 ? 22.766 16.75 9.352 1 97.12 109 SER A N 1
ATOM 851 C CA . SER A 1 109 ? 23.312 17.734 10.273 1 97.12 109 SER A CA 1
ATOM 852 C C . SER A 1 109 ? 22.656 17.625 11.648 1 97.12 109 SER A C 1
ATOM 854 O O . SER A 1 109 ? 23.188 18.156 12.633 1 97.12 109 SER A O 1
ATOM 856 N N . ASP A 1 110 ? 21.547 17.031 11.766 1 97.19 110 ASP A N 1
ATOM 857 C CA . ASP A 1 110 ? 20.828 16.734 13 1 97.19 110 ASP A CA 1
ATOM 858 C C . ASP A 1 110 ? 20.719 15.234 13.227 1 97.19 110 ASP A C 1
ATOM 860 O O . ASP A 1 110 ? 19.75 14.609 12.773 1 97.19 110 ASP A O 1
ATOM 864 N N . LYS A 1 111 ? 21.578 14.695 13.992 1 97.19 111 LYS A N 1
ATOM 865 C CA . LYS A 1 111 ? 21.688 13.25 14.172 1 97.19 111 LYS A CA 1
ATOM 866 C C . LYS A 1 111 ? 20.422 12.672 14.789 1 97.19 111 LYS A C 1
ATOM 868 O O . LYS A 1 111 ? 20 11.562 14.453 1 97.19 111 LYS A O 1
ATOM 873 N N . ALA A 1 112 ? 19.812 13.383 15.68 1 97.38 112 ALA A N 1
ATOM 874 C CA . ALA A 1 112 ? 18.594 12.914 16.312 1 97.38 112 ALA A CA 1
ATOM 875 C C . ALA A 1 112 ? 17.453 12.781 15.297 1 97.38 112 ALA A C 1
ATOM 877 O O . ALA A 1 112 ? 16.734 11.781 15.281 1 97.38 112 ALA A O 1
ATOM 878 N N . GLN A 1 113 ? 17.359 13.797 14.398 1 96.69 113 GLN A N 1
ATOM 879 C CA . GLN A 1 113 ? 16.328 13.766 13.359 1 96.69 113 GLN A CA 1
ATOM 880 C C . GLN A 1 113 ? 16.594 12.641 12.359 1 96.69 113 GLN A C 1
ATOM 882 O O . GLN A 1 113 ? 15.68 11.93 11.953 1 96.69 113 GLN A O 1
ATOM 887 N N . LEU A 1 114 ? 17.828 12.492 11.969 1 98 114 LEU A N 1
ATOM 888 C CA . LEU A 1 114 ? 18.188 11.438 11.031 1 98 114 LEU A CA 1
ATOM 889 C C . LEU A 1 114 ? 17.875 10.062 11.609 1 98 114 LEU A C 1
ATOM 891 O O . LEU A 1 114 ? 17.312 9.211 10.922 1 98 114 LEU A O 1
ATOM 895 N N . ASN A 1 115 ? 18.219 9.875 12.883 1 98.38 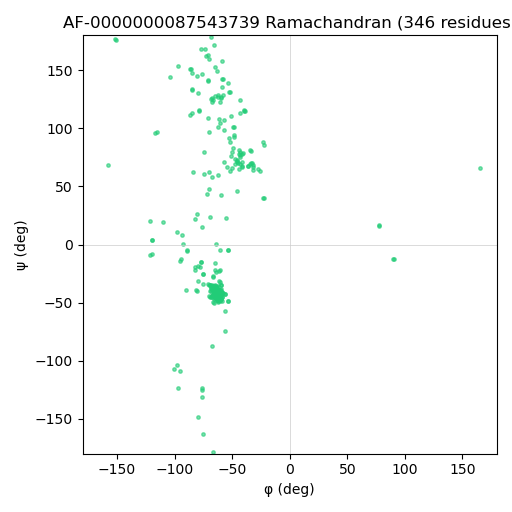115 ASN A N 1
ATOM 896 C CA . ASN A 1 115 ? 17.953 8.602 13.539 1 98.38 115 ASN A CA 1
ATOM 897 C C . ASN A 1 115 ? 16.453 8.32 13.625 1 98.38 115 ASN A C 1
ATOM 899 O O . ASN A 1 115 ? 16.016 7.184 13.438 1 98.38 115 ASN A O 1
ATOM 903 N N . ASP A 1 116 ? 15.727 9.305 13.867 1 98.31 116 ASP A N 1
ATOM 904 C CA . ASP A 1 116 ? 14.281 9.156 14 1 98.31 116 ASP A CA 1
ATOM 905 C C . ASP A 1 116 ? 13.641 8.742 12.68 1 98.31 116 ASP A C 1
ATOM 907 O O . ASP A 1 116 ? 12.93 7.742 12.617 1 98.31 116 ASP A O 1
ATOM 911 N N . ILE A 1 117 ? 13.992 9.484 11.617 1 98.12 117 ILE A N 1
ATOM 912 C CA . ILE A 1 117 ? 13.352 9.195 10.336 1 98.12 117 ILE A CA 1
ATOM 913 C C . ILE A 1 117 ? 13.844 7.844 9.812 1 98.12 117 ILE A C 1
ATOM 915 O O . ILE A 1 117 ? 13.07 7.09 9.211 1 98.12 117 ILE A O 1
ATOM 919 N N . THR A 1 118 ? 15.07 7.531 10.062 1 98.31 118 THR A N 1
ATOM 920 C CA . THR A 1 118 ? 15.602 6.242 9.633 1 98.31 118 THR A CA 1
ATOM 921 C C . THR A 1 118 ? 14.898 5.098 10.352 1 98.31 118 THR A C 1
ATOM 923 O O . THR A 1 118 ? 14.547 4.094 9.727 1 98.31 118 THR A O 1
ATOM 926 N N . ALA A 1 119 ? 14.695 5.223 11.609 1 98.62 119 ALA A N 1
ATOM 927 C CA . ALA A 1 119 ? 13.984 4.207 12.383 1 98.62 119 ALA A CA 1
ATOM 928 C C . ALA A 1 119 ? 12.547 4.055 11.906 1 98.62 119 ALA A C 1
ATOM 930 O O . ALA A 1 119 ? 12.031 2.938 11.828 1 98.62 119 ALA A O 1
ATOM 931 N N . LYS A 1 120 ? 11.93 5.16 11.609 1 98.62 120 LYS A N 1
ATOM 932 C CA . LYS A 1 120 ? 10.555 5.133 11.109 1 98.62 120 LYS A CA 1
ATOM 933 C C . LYS A 1 120 ? 10.477 4.391 9.781 1 98.62 120 LYS A C 1
ATOM 935 O O . LYS A 1 120 ? 9.57 3.576 9.57 1 98.62 120 LYS A O 1
ATOM 940 N N . ILE A 1 121 ? 11.414 4.684 8.938 1 98.69 121 ILE A N 1
ATOM 941 C CA . ILE A 1 121 ? 11.422 4.035 7.629 1 98.69 121 ILE A CA 1
ATOM 942 C C . ILE A 1 121 ? 11.641 2.533 7.797 1 98.69 121 ILE A C 1
ATOM 944 O O . ILE A 1 121 ? 10.953 1.727 7.164 1 98.69 121 ILE A O 1
ATOM 948 N N . LYS A 1 122 ? 12.562 2.145 8.656 1 98.62 122 LYS A N 1
ATOM 949 C CA . LYS A 1 122 ? 12.836 0.728 8.891 1 98.62 122 LYS A CA 1
ATOM 950 C C . LYS A 1 122 ? 11.594 0.012 9.414 1 98.62 122 LYS A C 1
ATOM 952 O O . LYS A 1 122 ? 11.234 -1.063 8.93 1 98.62 122 LYS A O 1
ATOM 957 N N . ALA A 1 123 ? 10.938 0.59 10.367 1 98.75 123 ALA A N 1
ATOM 958 C CA . ALA A 1 123 ? 9.727 0.002 10.945 1 98.75 123 ALA A CA 1
ATOM 959 C C . ALA A 1 123 ? 8.617 -0.104 9.898 1 98.75 123 ALA A C 1
ATOM 961 O O . ALA A 1 123 ? 7.938 -1.127 9.812 1 98.75 123 ALA A O 1
ATOM 962 N N . ALA A 1 124 ? 8.461 0.948 9.062 1 98.81 124 ALA A N 1
ATOM 963 C CA . ALA A 1 124 ? 7.434 0.953 8.023 1 98.81 124 ALA A CA 1
ATOM 964 C C . ALA A 1 124 ? 7.711 -0.12 6.973 1 98.81 124 ALA A C 1
ATOM 966 O O . ALA A 1 124 ? 6.785 -0.771 6.484 1 98.81 124 ALA A O 1
ATOM 967 N N . GLN A 1 125 ? 8.977 -0.287 6.645 1 98.81 125 GLN A N 1
ATOM 968 C CA . GLN A 1 125 ? 9.344 -1.298 5.66 1 98.81 125 GLN A CA 1
ATOM 969 C C . GLN A 1 125 ? 9.023 -2.701 6.164 1 98.81 125 GLN A C 1
ATOM 971 O O . GLN A 1 125 ? 8.586 -3.559 5.395 1 98.81 125 GLN A O 1
ATOM 976 N N . GLN A 1 126 ? 9.203 -2.928 7.445 1 98.75 126 GLN A N 1
ATOM 977 C CA . GLN A 1 126 ? 8.898 -4.23 8.023 1 98.75 126 GLN A CA 1
ATOM 978 C C . GLN A 1 126 ? 7.398 -4.508 8.008 1 98.75 126 GLN A C 1
ATOM 980 O O . GLN A 1 126 ? 6.969 -5.609 7.668 1 98.75 126 GLN A O 1
ATOM 985 N N . LEU A 1 127 ? 6.664 -3.527 8.391 1 98.88 127 LEU A N 1
ATOM 986 C CA . LEU A 1 127 ? 5.211 -3.652 8.336 1 98.88 127 LEU A CA 1
ATOM 987 C C . LEU A 1 127 ? 4.738 -3.883 6.906 1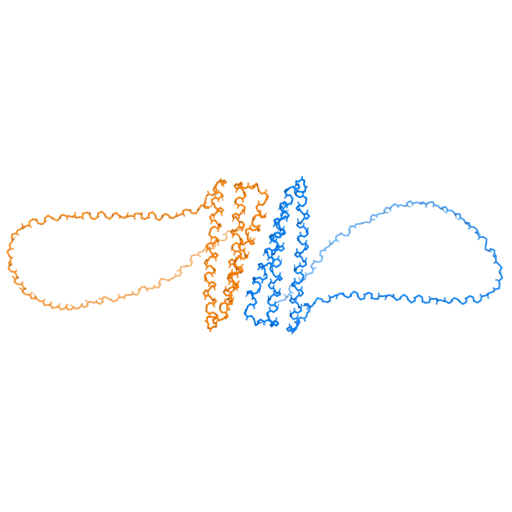 98.88 127 LEU A C 1
ATOM 989 O O . LEU A 1 127 ? 3.861 -4.715 6.664 1 98.88 127 LEU A O 1
ATOM 993 N N . TRP A 1 128 ? 5.348 -3.162 5.977 1 98.88 128 TRP A N 1
ATOM 994 C CA . TRP A 1 128 ? 4.977 -3.26 4.566 1 98.88 128 TRP A CA 1
ATOM 995 C C . TRP A 1 128 ? 5.234 -4.664 4.031 1 98.88 128 TRP A C 1
ATOM 997 O O . TRP A 1 128 ? 4.406 -5.219 3.305 1 98.88 128 TRP A O 1
ATOM 1007 N N . GLN A 1 129 ? 6.332 -5.195 4.395 1 98.81 129 GLN A N 1
ATOM 1008 C CA . GLN A 1 129 ? 6.656 -6.531 3.91 1 98.81 129 GLN A CA 1
ATOM 1009 C C . GLN A 1 129 ? 5.613 -7.551 4.359 1 98.81 129 GLN A C 1
ATOM 1011 O O . GLN A 1 129 ? 5.164 -8.383 3.568 1 98.81 129 GLN A O 1
ATOM 1016 N N . LYS A 1 130 ? 5.262 -7.465 5.625 1 98.88 130 LYS A N 1
ATOM 1017 C CA . LYS A 1 130 ? 4.238 -8.367 6.145 1 98.88 130 LYS A CA 1
ATOM 1018 C C . LYS A 1 130 ? 2.898 -8.141 5.453 1 98.88 130 LYS A C 1
ATOM 1020 O O . LYS A 1 130 ? 2.193 -9.094 5.121 1 98.88 130 LYS A O 1
ATOM 1025 N N . GLN A 1 131 ? 2.598 -6.918 5.27 1 98.75 131 GLN A N 1
ATOM 1026 C CA . GLN A 1 131 ? 1.352 -6.562 4.602 1 98.75 131 GLN A CA 1
ATOM 1027 C C . GLN A 1 131 ? 1.348 -7.043 3.152 1 98.75 131 GLN A C 1
ATOM 1029 O O . GLN A 1 131 ? 0.35 -7.59 2.676 1 98.75 131 GLN A O 1
ATOM 1034 N N . ARG A 1 132 ? 2.416 -6.84 2.41 1 98.81 132 ARG A N 1
ATOM 1035 C CA . ARG A 1 132 ? 2.545 -7.32 1.039 1 98.81 132 ARG A CA 1
ATOM 1036 C C . ARG A 1 132 ? 2.279 -8.82 0.959 1 98.81 132 ARG A C 1
ATOM 1038 O O . ARG A 1 132 ? 1.505 -9.273 0.115 1 98.81 132 ARG A O 1
ATOM 1045 N N . ASP A 1 133 ? 2.939 -9.57 1.876 1 98.69 133 ASP A N 1
ATOM 1046 C CA . ASP A 1 133 ? 2.785 -11.023 1.844 1 98.69 133 ASP A CA 1
ATOM 1047 C C . ASP A 1 133 ? 1.337 -11.43 2.107 1 98.69 133 ASP A C 1
ATOM 1049 O O . ASP A 1 133 ? 0.807 -12.328 1.448 1 98.69 133 ASP A O 1
ATOM 1053 N N . ALA A 1 134 ? 0.721 -10.75 3.061 1 98.81 134 ALA A N 1
ATOM 1054 C CA . ALA A 1 134 ? -0.675 -11.047 3.375 1 98.81 134 ALA A CA 1
ATOM 1055 C C . ALA A 1 134 ? -1.586 -10.703 2.199 1 98.81 134 ALA A C 1
ATOM 1057 O O . ALA A 1 134 ? -2.471 -11.484 1.843 1 98.81 134 ALA A O 1
ATOM 1058 N N . ASP A 1 135 ? -1.401 -9.57 1.553 1 98.69 135 ASP A N 1
ATOM 1059 C CA . ASP A 1 135 ? -2.223 -9.148 0.423 1 98.69 135 ASP A CA 1
ATOM 1060 C C . ASP A 1 135 ? -2.031 -10.07 -0.775 1 98.69 135 ASP A C 1
ATOM 1062 O O . ASP A 1 135 ? -2.99 -10.383 -1.484 1 98.69 135 ASP A O 1
ATOM 1066 N N . CYS A 1 136 ? -0.796 -10.477 -0.998 1 98.75 136 CYS A N 1
ATOM 1067 C CA . CYS A 1 136 ? -0.55 -11.281 -2.188 1 98.75 136 CYS A CA 1
ATOM 1068 C C . CYS A 1 136 ? -1.061 -12.703 -1.997 1 98.75 136 CYS A C 1
ATOM 1070 O O . CYS A 1 136 ? -1.435 -13.375 -2.965 1 98.75 136 CYS A O 1
ATOM 1072 N N . ALA A 1 137 ? -1.154 -13.211 -0.729 1 98.44 137 ALA A N 1
ATOM 1073 C CA . ALA A 1 137 ? -1.835 -14.477 -0.468 1 98.44 137 ALA A CA 1
ATOM 1074 C C . ALA A 1 137 ? -3.32 -14.375 -0.803 1 98.44 137 ALA A C 1
ATOM 1076 O O . ALA A 1 137 ? -3.912 -15.336 -1.309 1 98.44 137 ALA A O 1
ATOM 1077 N N . ILE A 1 138 ? -3.883 -13.234 -0.549 1 98.31 138 ILE A N 1
ATOM 1078 C CA . ILE A 1 138 ? -5.285 -13 -0.871 1 98.31 138 ILE A CA 1
ATOM 1079 C C . ILE A 1 138 ? -5.469 -12.953 -2.387 1 98.31 138 ILE A C 1
ATOM 1081 O O . ILE A 1 138 ? -6.395 -13.562 -2.928 1 98.31 138 ILE A O 1
ATOM 1085 N N . ALA A 1 139 ? -4.586 -12.242 -3.055 1 97.25 139 ALA A N 1
ATOM 1086 C CA . ALA A 1 139 ? -4.668 -12.117 -4.508 1 97.25 139 ALA A CA 1
ATOM 1087 C C . ALA A 1 139 ? -4.555 -13.484 -5.184 1 97.25 139 ALA A C 1
ATOM 1089 O O . ALA A 1 139 ? -5.176 -13.727 -6.219 1 97.25 139 ALA A O 1
ATOM 1090 N N . ALA A 1 140 ? -3.805 -14.391 -4.59 1 97.94 140 ALA A N 1
ATOM 1091 C CA . ALA A 1 140 ? -3.553 -15.695 -5.191 1 97.94 140 ALA A CA 1
ATOM 1092 C C . ALA A 1 140 ? -4.617 -16.703 -4.766 1 97.94 140 ALA A C 1
ATOM 1094 O O . ALA A 1 140 ? -4.68 -17.812 -5.309 1 97.94 140 ALA A O 1
ATOM 1095 N N . PHE A 1 141 ? -5.504 -16.375 -3.914 1 97.81 141 PHE A N 1
ATOM 1096 C CA . PHE A 1 141 ? -6.402 -17.281 -3.205 1 97.81 141 PHE A CA 1
ATOM 1097 C C . PHE A 1 141 ? -7.277 -18.062 -4.184 1 97.81 141 PHE A C 1
ATOM 1099 O O . PHE A 1 141 ? -7.578 -19.234 -3.961 1 97.81 141 PHE A O 1
ATOM 1106 N N . PRO A 1 142 ? -7.727 -17.469 -5.379 1 96.44 142 PRO A N 1
ATOM 1107 C CA . PRO A 1 142 ? -8.594 -18.203 -6.297 1 96.44 142 PRO A CA 1
ATOM 1108 C C . PRO A 1 142 ? -7.898 -19.438 -6.891 1 96.44 142 PRO A C 1
ATOM 1110 O O . PRO A 1 142 ? -8.562 -20.359 -7.352 1 96.44 142 PRO A O 1
ATOM 1113 N N . ALA A 1 143 ? -6.551 -19.422 -6.91 1 96.5 143 ALA A N 1
ATOM 1114 C CA . ALA A 1 143 ? -5.809 -20.578 -7.41 1 96.5 143 ALA A CA 1
ATOM 1115 C C . ALA A 1 143 ? -5.59 -21.609 -6.309 1 96.5 143 ALA A C 1
ATOM 1117 O O . ALA A 1 143 ? -5.484 -21.266 -5.133 1 96.5 143 ALA A O 1
ATOM 1118 N N . LYS A 1 144 ? -5.473 -22.938 -6.625 1 95.94 144 LYS A N 1
ATOM 1119 C CA . LYS A 1 144 ? -5.184 -23.984 -5.664 1 95.94 144 LYS A CA 1
ATOM 1120 C C . LYS A 1 144 ? -3.846 -23.75 -4.965 1 95.94 144 LYS A C 1
ATOM 1122 O O . LYS A 1 144 ? -2.826 -23.531 -5.625 1 95.94 144 LYS A O 1
ATOM 1127 N N . PRO A 1 145 ? -3.934 -23.75 -3.615 1 94.94 145 PRO A N 1
ATOM 1128 C CA . PRO A 1 145 ? -2.67 -23.578 -2.896 1 94.94 145 PRO A CA 1
ATOM 1129 C C . PRO A 1 145 ? -1.587 -24.547 -3.352 1 94.94 145 PRO A C 1
ATOM 1131 O O . PRO A 1 145 ? -1.856 -25.734 -3.523 1 94.94 145 PRO A O 1
ATOM 1134 N N . GLY A 1 146 ? -0.413 -24.047 -3.621 1 93.88 146 GLY A N 1
ATOM 1135 C CA . GLY A 1 146 ? 0.713 -24.875 -4 1 93.88 146 GLY A CA 1
ATOM 1136 C C . GLY A 1 146 ? 0.809 -25.109 -5.496 1 93.88 146 GLY A C 1
ATOM 1137 O O . GLY A 1 146 ? 1.819 -25.609 -5.992 1 93.88 146 GLY A O 1
ATOM 1138 N N . SER A 1 147 ? -0.19 -24.797 -6.344 1 96.56 147 SER A N 1
ATOM 1139 C CA . SER A 1 147 ? -0.179 -24.938 -7.797 1 96.56 147 SER A CA 1
ATOM 1140 C C . SER A 1 147 ? 0.735 -23.922 -8.453 1 96.56 147 SER A C 1
ATOM 1142 O O . SER A 1 147 ? 1.13 -22.938 -7.82 1 96.56 147 SER A O 1
ATOM 1144 N N . GLU A 1 148 ? 1.074 -24.172 -9.656 1 96.62 148 GLU A N 1
ATOM 1145 C CA . GLU A 1 148 ? 1.83 -23.203 -10.438 1 96.62 148 GLU A CA 1
ATOM 1146 C C . GLU A 1 148 ? 1.046 -21.906 -10.602 1 96.62 148 GLU A C 1
ATOM 1148 O O . GLU A 1 148 ? 1.616 -20.812 -10.516 1 96.62 148 GLU A O 1
ATOM 1153 N N . ALA A 1 149 ? -0.203 -22.078 -10.797 1 96.94 149 ALA A N 1
ATOM 1154 C CA . ALA A 1 149 ? -1.058 -20.906 -10.961 1 96.94 149 ALA A CA 1
ATOM 1155 C C . ALA A 1 149 ? -1.028 -20.031 -9.711 1 96.94 149 ALA A C 1
ATOM 1157 O O . ALA A 1 149 ? -0.988 -18.797 -9.812 1 96.94 149 ALA A O 1
ATOM 1158 N N . TYR A 1 150 ? -1.023 -20.656 -8.508 1 97.88 150 TYR A N 1
ATOM 1159 C CA . TYR A 1 150 ? -0.925 -19.922 -7.254 1 97.88 150 TYR A CA 1
ATOM 1160 C C . TYR A 1 150 ? 0.394 -19.156 -7.172 1 97.88 150 TYR A C 1
ATOM 1162 O O . TYR A 1 150 ? 0.413 -17.969 -6.84 1 97.88 150 TYR A O 1
ATOM 1170 N N . LYS A 1 151 ? 1.451 -19.844 -7.539 1 98.5 151 LYS A N 1
ATOM 1171 C CA . LYS A 1 151 ? 2.777 -19.234 -7.445 1 98.5 151 LYS A CA 1
ATOM 1172 C C . LYS A 1 151 ? 2.932 -18.094 -8.438 1 98.5 151 LYS A C 1
ATOM 1174 O O . LYS A 1 151 ? 3.543 -17.078 -8.125 1 98.5 151 LYS A O 1
ATOM 1179 N N . ILE A 1 152 ? 2.389 -18.25 -9.594 1 98.31 152 ILE A N 1
ATOM 1180 C CA . ILE A 1 152 ? 2.453 -17.219 -10.609 1 98.31 152 ILE A CA 1
ATOM 1181 C C . ILE A 1 152 ? 1.685 -15.984 -10.141 1 98.31 152 ILE A C 1
ATOM 1183 O O . ILE A 1 152 ? 2.193 -14.867 -10.211 1 98.31 152 ILE A O 1
ATOM 1187 N N . ALA A 1 153 ? 0.509 -16.156 -9.594 1 97.81 153 ALA A N 1
ATOM 1188 C CA . ALA A 1 153 ? -0.301 -15.055 -9.094 1 97.81 153 ALA A CA 1
ATOM 1189 C C . ALA A 1 153 ? 0.399 -14.336 -7.945 1 97.81 153 ALA A C 1
ATOM 1191 O O . ALA A 1 153 ? 0.408 -13.102 -7.887 1 97.81 153 ALA A O 1
ATOM 1192 N N . GLU A 1 154 ? 0.937 -15.141 -7.078 1 98.56 154 GLU A N 1
ATOM 1193 C CA . GLU A 1 154 ? 1.667 -14.57 -5.953 1 98.56 154 GLU A CA 1
ATOM 1194 C C . GLU A 1 154 ? 2.863 -13.75 -6.43 1 98.56 154 GLU A C 1
ATOM 1196 O O . GLU A 1 154 ? 3.068 -12.617 -5.977 1 98.56 154 GLU A O 1
ATOM 1201 N N . ASN A 1 155 ? 3.609 -14.305 -7.352 1 98.75 155 ASN A N 1
ATOM 1202 C CA . ASN A 1 155 ? 4.77 -13.609 -7.895 1 98.75 155 ASN A CA 1
ATOM 1203 C C . ASN A 1 155 ? 4.375 -12.297 -8.57 1 98.75 155 ASN A C 1
ATOM 1205 O O . ASN A 1 155 ? 5.016 -11.266 -8.359 1 98.75 155 ASN A O 1
ATOM 1209 N N . ASP A 1 156 ? 3.383 -12.383 -9.344 1 98.31 156 ASP A N 1
ATOM 1210 C CA . ASP A 1 156 ? 2.924 -11.195 -10.062 1 98.31 156 ASP A CA 1
ATOM 1211 C C . ASP A 1 156 ? 2.471 -10.102 -9.094 1 98.31 156 ASP A C 1
ATOM 1213 O O . ASP A 1 156 ? 2.777 -8.93 -9.289 1 98.31 156 ASP A O 1
ATOM 1217 N N . CYS A 1 157 ? 1.79 -10.484 -8.086 1 98.69 157 CYS A N 1
ATOM 1218 C CA . CYS A 1 157 ? 1.359 -9.555 -7.047 1 98.69 157 CYS A CA 1
ATOM 1219 C C . CYS A 1 157 ? 2.559 -8.938 -6.336 1 98.69 157 CYS A C 1
ATOM 1221 O O . CYS A 1 157 ? 2.621 -7.719 -6.164 1 98.69 157 CYS A O 1
ATOM 1223 N N . MET A 1 158 ? 3.492 -9.766 -5.992 1 98.88 158 MET A N 1
ATOM 1224 C CA . MET A 1 158 ? 4.668 -9.281 -5.277 1 98.88 158 MET A CA 1
ATOM 1225 C C . MET A 1 158 ? 5.465 -8.305 -6.133 1 98.88 158 MET A C 1
ATOM 1227 O O . MET A 1 158 ? 5.988 -7.312 -5.629 1 98.88 158 MET A O 1
ATOM 1231 N N . ALA A 1 159 ? 5.559 -8.586 -7.375 1 98.88 159 ALA A N 1
ATOM 1232 C CA . ALA A 1 159 ? 6.242 -7.664 -8.281 1 98.88 159 ALA A CA 1
ATOM 1233 C C . ALA A 1 159 ? 5.531 -6.316 -8.328 1 98.88 159 ALA A C 1
ATOM 1235 O O . ALA A 1 159 ? 6.16 -5.27 -8.156 1 98.88 159 ALA A O 1
ATOM 1236 N N . GLN A 1 160 ? 4.254 -6.379 -8.523 1 98.56 160 GLN A N 1
ATOM 1237 C CA . GLN A 1 160 ? 3.471 -5.152 -8.641 1 98.56 160 GLN A CA 1
ATOM 1238 C C . GLN A 1 160 ? 3.523 -4.34 -7.355 1 98.56 160 GLN A C 1
ATOM 1240 O O . GLN A 1 160 ? 3.752 -3.129 -7.387 1 98.56 160 GLN A O 1
ATOM 1245 N N . VAL A 1 161 ? 3.322 -4.941 -6.23 1 98.69 161 VAL A N 1
ATOM 1246 C CA . VAL A 1 161 ? 3.291 -4.254 -4.945 1 98.69 161 VAL A CA 1
ATOM 1247 C C . VAL A 1 161 ? 4.676 -3.705 -4.617 1 98.69 161 VAL A C 1
ATOM 1249 O O . VAL A 1 161 ? 4.801 -2.623 -4.039 1 98.69 161 VAL A O 1
ATOM 1252 N N . SER A 1 162 ? 5.723 -4.434 -4.988 1 98.88 162 SER A N 1
ATOM 1253 C CA . SER A 1 162 ? 7.082 -3.938 -4.793 1 98.88 162 SER A CA 1
ATOM 1254 C C . SER A 1 162 ? 7.348 -2.701 -5.648 1 98.88 162 SER A C 1
ATOM 1256 O O . SER A 1 162 ? 7.984 -1.751 -5.191 1 98.88 162 SER A O 1
ATOM 1258 N N . ASP A 1 163 ? 6.84 -2.73 -6.867 1 98.62 163 ASP A N 1
ATOM 1259 C CA . ASP A 1 163 ? 6.98 -1.562 -7.734 1 98.62 163 ASP A CA 1
ATOM 1260 C C . ASP A 1 163 ? 6.254 -0.354 -7.145 1 98.62 163 ASP A C 1
ATOM 1262 O O . ASP A 1 163 ? 6.789 0.757 -7.148 1 98.62 163 ASP A O 1
ATOM 1266 N N . ASP A 1 164 ? 5.102 -0.568 -6.664 1 97.88 164 ASP A N 1
ATOM 1267 C CA . ASP A 1 164 ? 4.348 0.504 -6.02 1 97.88 164 ASP A CA 1
ATOM 1268 C C . ASP A 1 164 ? 5.113 1.065 -4.82 1 97.88 164 ASP A C 1
ATOM 1270 O O . ASP A 1 164 ? 5.148 2.281 -4.613 1 97.88 164 ASP A O 1
ATOM 1274 N N . ARG A 1 165 ? 5.711 0.212 -4.09 1 98.75 165 ARG A N 1
ATOM 1275 C CA . ARG A 1 165 ? 6.477 0.635 -2.922 1 98.75 165 ARG A CA 1
ATOM 1276 C C . ARG A 1 165 ? 7.691 1.46 -3.334 1 98.75 165 ARG A C 1
ATOM 1278 O O . ARG A 1 165 ? 8.039 2.436 -2.668 1 98.75 165 ARG A O 1
ATOM 1285 N N . SER A 1 166 ? 8.289 1.027 -4.375 1 98.62 166 SER A N 1
ATOM 1286 C CA . SER A 1 166 ? 9.406 1.801 -4.895 1 98.62 166 SER A CA 1
ATOM 1287 C C . SER A 1 166 ? 9 3.236 -5.199 1 98.62 166 SER A C 1
ATOM 1289 O O . SER A 1 166 ? 9.727 4.18 -4.887 1 98.62 166 SER A O 1
ATOM 1291 N N . GLU A 1 167 ? 7.863 3.336 -5.77 1 96.94 167 GLU A N 1
ATOM 1292 C CA . GLU A 1 167 ? 7.367 4.672 -6.078 1 96.94 167 GLU A CA 1
ATOM 1293 C C . GLU A 1 167 ? 7.145 5.484 -4.805 1 96.94 167 GLU A C 1
ATOM 1295 O O . GLU A 1 167 ? 7.477 6.672 -4.754 1 96.94 167 GLU A O 1
ATOM 1300 N N . PHE A 1 168 ? 6.613 4.898 -3.785 1 97.88 168 PHE A N 1
ATOM 1301 C CA . PHE A 1 168 ? 6.422 5.559 -2.5 1 97.88 168 PHE A CA 1
ATOM 1302 C C . PHE A 1 168 ? 7.754 6.027 -1.928 1 97.88 168 PHE A C 1
ATOM 1304 O O . PHE A 1 168 ? 7.898 7.188 -1.544 1 97.88 168 PHE A O 1
ATOM 1311 N N . LEU A 1 169 ? 8.711 5.113 -1.985 1 98.06 169 LEU A N 1
ATOM 1312 C CA . LEU A 1 169 ? 10.016 5.457 -1.422 1 98.06 169 LEU A CA 1
ATOM 1313 C C . LEU A 1 169 ? 10.656 6.598 -2.199 1 98.06 169 LEU A C 1
ATOM 1315 O O . LEU A 1 169 ? 11.32 7.461 -1.613 1 98.06 169 LEU A O 1
ATOM 1319 N N . GLU A 1 170 ? 10.461 6.609 -3.492 1 96.69 170 GLU A N 1
ATOM 1320 C CA . GLU A 1 170 ? 11.031 7.664 -4.328 1 96.69 170 GLU A CA 1
ATOM 1321 C C . GLU A 1 170 ? 10.398 9.016 -4.016 1 96.69 170 GLU A C 1
ATOM 1323 O O . GLU A 1 170 ? 11.031 10.062 -4.188 1 96.69 170 GLU A O 1
ATOM 1328 N N . SER A 1 171 ? 9.203 9 -3.559 1 94.56 171 SER A N 1
ATOM 1329 C CA . SER A 1 171 ? 8.5 10.242 -3.289 1 94.56 171 SER A CA 1
ATOM 1330 C C . SER A 1 171 ? 8.969 10.883 -1.986 1 94.56 171 SER A C 1
ATOM 1332 O O . SER A 1 171 ? 8.695 12.055 -1.725 1 94.56 171 SER A O 1
ATOM 1334 N N . ILE A 1 172 ? 9.672 10.133 -1.15 1 94.75 172 ILE A N 1
ATOM 1335 C CA . ILE A 1 172 ? 10.133 10.609 0.15 1 94.75 172 ILE A CA 1
ATOM 1336 C C . ILE A 1 172 ? 11.461 11.352 -0.01 1 94.75 172 ILE A C 1
ATOM 1338 O O . ILE A 1 172 ? 12.359 10.883 -0.713 1 94.75 172 ILE A O 1
ATOM 1342 N N . GLY A 1 173 ? 11.445 12.414 0.608 1 84.31 173 GLY A N 1
ATOM 1343 C CA . GLY A 1 173 ? 12.703 13.148 0.665 1 84.31 173 GLY A CA 1
ATOM 1344 C C . GLY A 1 173 ? 13.016 13.898 -0.615 1 84.31 173 GLY A C 1
ATOM 1345 O O . GLY A 1 173 ? 14.172 14.188 -0.904 1 84.31 173 GLY A O 1
ATOM 1346 N N . GLN A 1 174 ? 11.906 14.086 -1.484 1 76.75 174 GLN A N 1
ATOM 1347 C CA . GLN A 1 174 ? 12.125 14.852 -2.705 1 76.75 174 GLN A CA 1
ATOM 1348 C C . GLN A 1 174 ? 12.141 16.344 -2.42 1 76.75 174 GLN A C 1
ATOM 1350 O O . GLN A 1 174 ? 11.453 16.812 -1.507 1 76.75 174 GLN A O 1
ATOM 1355 N N . GLU A 1 175 ? 13.234 17.156 -2.605 1 57.41 175 GLU A N 1
ATOM 1356 C CA . GLU A 1 175 ? 13.336 18.609 -2.494 1 57.41 175 GLU A CA 1
ATOM 1357 C C . GLU A 1 175 ? 12.469 19.297 -3.543 1 57.41 175 GLU A C 1
ATOM 1359 O O . GLU A 1 175 ? 12.203 18.734 -4.605 1 57.41 175 GLU A O 1
ATOM 1364 N N . MET B 1 1 ? -11.789 38.625 -48.625 1 26.62 1 MET B N 1
ATOM 1365 C CA . MET B 1 1 ? -12.805 37.688 -49.062 1 26.62 1 MET B CA 1
ATOM 1366 C C . MET B 1 1 ? -13.852 37.469 -48 1 26.62 1 MET B C 1
ATOM 1368 O O . MET B 1 1 ? -13.523 37.438 -46.812 1 26.62 1 MET B O 1
ATOM 1372 N N . PRO B 1 2 ? -15.227 37.281 -48.281 1 27.44 2 PRO B N 1
ATOM 1373 C CA . PRO B 1 2 ? -16.453 37.469 -47.5 1 27.44 2 PRO B CA 1
ATOM 1374 C C . PRO B 1 2 ? -16.719 36.312 -46.562 1 27.44 2 PRO B C 1
ATOM 1376 O O . PRO B 1 2 ? -16.156 35.219 -46.719 1 27.44 2 PRO B O 1
ATOM 1379 N N . LYS B 1 3 ? -17.328 36.562 -45.25 1 25.14 3 LYS B N 1
ATOM 1380 C CA . LYS B 1 3 ? -17.781 36.094 -43.938 1 25.14 3 LYS B CA 1
ATOM 1381 C C . LYS B 1 3 ? -18.891 35.062 -44.094 1 25.14 3 LYS B C 1
ATOM 1383 O O . LYS B 1 3 ? -20.016 35.406 -44.438 1 25.14 3 LYS B O 1
ATOM 1388 N N . ALA B 1 4 ? -18.609 34 -44.75 1 29.88 4 ALA B N 1
ATOM 1389 C CA . ALA B 1 4 ? -19.656 33.062 -45.156 1 29.88 4 ALA B CA 1
ATOM 1390 C C . ALA B 1 4 ? -20.438 32.562 -43.969 1 29.88 4 ALA B C 1
ATOM 1392 O O . ALA B 1 4 ? -19.859 32.062 -43 1 29.88 4 ALA B O 1
ATOM 1393 N N . SER B 1 5 ? -21.719 32.844 -43.531 1 22.45 5 SER B N 1
ATOM 1394 C CA . SER B 1 5 ? -22.828 33 -42.594 1 22.45 5 SER B CA 1
ATOM 1395 C C . SER B 1 5 ? -23.5 31.672 -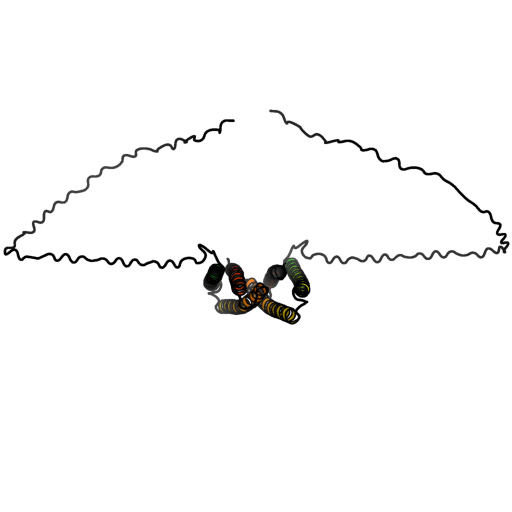42.312 1 22.45 5 SER B C 1
ATOM 1397 O O . SER B 1 5 ? -24.438 31.625 -41.5 1 22.45 5 SER B O 1
ATOM 1399 N N . ILE B 1 6 ? -23.078 30.609 -42.438 1 26.62 6 ILE B N 1
ATOM 1400 C CA . ILE B 1 6 ? -24.047 29.578 -42.812 1 26.62 6 ILE B CA 1
ATOM 1401 C C . ILE B 1 6 ? -24.75 29.062 -41.562 1 26.62 6 ILE B C 1
ATOM 1403 O O . ILE B 1 6 ? -24.172 28.297 -40.781 1 26.62 6 ILE B O 1
ATOM 1407 N N . ARG B 1 7 ? -25.5 29.75 -40.75 1 22.91 7 ARG B N 1
ATOM 1408 C CA . ARG B 1 7 ? -26.219 29.531 -39.5 1 22.91 7 ARG B CA 1
ATOM 1409 C C . ARG B 1 7 ? -27.188 28.375 -39.625 1 22.91 7 ARG B C 1
ATOM 1411 O O . ARG B 1 7 ? -27.328 27.578 -38.688 1 22.91 7 ARG B O 1
ATOM 1418 N N . ASP B 1 8 ? -28.172 28.281 -40.531 1 22.08 8 ASP B N 1
ATOM 1419 C CA . ASP B 1 8 ? -29.578 28.172 -40.188 1 22.08 8 ASP B CA 1
ATOM 1420 C C . ASP B 1 8 ? -29.906 26.812 -39.562 1 22.08 8 ASP B C 1
ATOM 1422 O O . ASP B 1 8 ? -29.156 25.859 -39.75 1 22.08 8 ASP B O 1
ATOM 1426 N N . LYS B 1 9 ? -31.156 26.641 -38.719 1 24.48 9 LYS B N 1
ATOM 1427 C CA . LYS B 1 9 ? -32.156 26.188 -37.781 1 24.48 9 LYS B CA 1
ATOM 1428 C C . LYS B 1 9 ? -32.875 24.938 -38.25 1 24.48 9 LYS B C 1
ATOM 1430 O O . LYS B 1 9 ? -33.438 24.938 -39.344 1 24.48 9 LYS B O 1
ATOM 1435 N N . GLY B 1 10 ? -32.344 23.844 -38.125 1 22.19 10 GLY B N 1
ATOM 1436 C CA . GLY B 1 10 ? -32.969 22.609 -38.562 1 22.19 10 GLY B CA 1
ATOM 1437 C C . GLY B 1 10 ? -34.375 22.438 -38.031 1 22.19 10 GLY B C 1
ATOM 1438 O O . GLY B 1 10 ? -34.594 22.406 -36.812 1 22.19 10 GLY B O 1
ATOM 1439 N N . LEU B 1 11 ? -35.531 22.906 -38.625 1 22.78 11 LEU B N 1
ATOM 1440 C CA . LEU B 1 11 ? -36.969 23.078 -38.469 1 22.78 11 LEU B CA 1
ATOM 1441 C C . LEU B 1 11 ? -37.656 21.734 -38.281 1 22.78 11 LEU B C 1
ATOM 1443 O O . LEU B 1 11 ? -38.875 21.672 -38.188 1 22.78 11 LEU B O 1
ATOM 1447 N N . ARG B 1 12 ? -37.125 20.672 -38.344 1 24.64 12 ARG B N 1
ATOM 1448 C CA . ARG B 1 12 ? -38.094 19.766 -38.969 1 24.64 12 ARG B CA 1
ATOM 1449 C C . ARG B 1 12 ? -39.375 19.688 -38.156 1 24.64 12 ARG B C 1
ATOM 1451 O O . ARG B 1 12 ? -39.375 19.984 -36.969 1 24.64 12 ARG B O 1
ATOM 1458 N N . GLU B 1 13 ? -40.594 19.281 -38.719 1 23.36 13 GLU B N 1
ATOM 1459 C CA . GLU B 1 13 ? -42.031 19.25 -38.812 1 23.36 13 GLU B CA 1
ATOM 1460 C C . GLU B 1 13 ? -42.656 18.469 -37.656 1 23.36 13 GLU B C 1
ATOM 1462 O O . GLU B 1 13 ? -42 17.578 -37.094 1 23.36 13 GLU B O 1
ATOM 1467 N N . ALA B 1 14 ? -43.812 18.891 -37.062 1 23.42 14 ALA B N 1
ATOM 1468 C CA . ALA B 1 14 ? -44.906 19.031 -36.094 1 23.42 14 ALA B CA 1
ATOM 1469 C C . ALA B 1 14 ? -45.781 17.781 -36.062 1 23.42 14 ALA B C 1
ATOM 1471 O O . ALA B 1 14 ? -46.5 17.516 -37.031 1 23.42 14 ALA B O 1
ATOM 1472 N N . LEU B 1 15 ? -45.344 16.609 -35.719 1 23.52 15 LEU B N 1
ATOM 1473 C CA . LEU B 1 15 ? -46.281 15.523 -35.969 1 23.52 15 LEU B CA 1
ATOM 1474 C C . LEU B 1 15 ? -47.562 15.703 -35.156 1 23.52 15 LEU B C 1
ATOM 1476 O O . LEU B 1 15 ? -47.5 16.172 -34.031 1 23.52 15 LEU B O 1
ATOM 1480 N N . PRO B 1 16 ? -48.781 15.656 -35.719 1 26.03 16 PRO B N 1
ATOM 1481 C CA . PRO B 1 16 ? -50.156 16 -35.281 1 26.03 16 PRO B CA 1
ATOM 1482 C C . PRO B 1 16 ? -50.594 15.172 -34.094 1 26.03 16 PRO B C 1
ATOM 1484 O O . PRO B 1 16 ? -50.188 14.016 -33.938 1 26.03 16 PRO B O 1
ATOM 1487 N N . ARG B 1 17 ? -50.688 15.766 -32.875 1 23.91 17 ARG B N 1
ATOM 1488 C CA . ARG B 1 17 ? -51.312 15.406 -31.609 1 23.91 17 ARG B CA 1
ATOM 1489 C C . ARG B 1 17 ? -52.656 14.742 -31.828 1 23.91 17 ARG B C 1
ATOM 1491 O O . ARG B 1 17 ? -53.5 15.234 -32.594 1 23.91 17 ARG B O 1
ATOM 1498 N N . ARG B 1 18 ? -52.781 13.477 -31.469 1 21.97 18 ARG B N 1
ATOM 1499 C CA . ARG B 1 18 ? -53.906 12.539 -31.578 1 21.97 18 ARG B CA 1
ATOM 1500 C C . ARG B 1 18 ? -55.094 13.031 -30.766 1 21.97 18 ARG B C 1
ATOM 1502 O O . ARG B 1 18 ? -54.938 13.578 -29.672 1 21.97 18 ARG B O 1
ATOM 1509 N N . LEU B 1 19 ? -56.281 13.141 -31.391 1 23.28 19 LEU B N 1
ATOM 1510 C CA . LEU B 1 19 ? -57.656 13.5 -31.188 1 23.28 19 LEU B CA 1
ATOM 1511 C C . LEU B 1 19 ? -58.312 12.609 -30.109 1 23.28 19 LEU B C 1
ATOM 1513 O O . LEU B 1 19 ? -58.594 11.445 -30.375 1 23.28 19 LEU B O 1
ATOM 1517 N N . PHE B 1 20 ? -57.625 12.328 -29 1 22.02 20 PHE B N 1
ATOM 1518 C CA . PHE B 1 20 ? -58.375 11.297 -28.312 1 22.02 20 PHE B CA 1
ATOM 1519 C C . PHE B 1 20 ? -59.812 11.766 -28 1 22.02 20 PHE B C 1
ATOM 1521 O O . PHE B 1 20 ? -60.031 12.961 -27.781 1 22.02 20 PHE B O 1
ATOM 1528 N N . PHE B 1 21 ? -60.812 10.781 -28.125 1 19.61 21 PHE B N 1
ATOM 1529 C CA . PHE B 1 21 ? -62.25 10.547 -28.219 1 19.61 21 PHE B CA 1
ATOM 1530 C C . PHE B 1 21 ? -62.938 10.906 -26.906 1 19.61 21 PHE B C 1
ATOM 1532 O O . PHE B 1 21 ? -62.438 10.594 -25.828 1 19.61 21 PHE B O 1
ATOM 1539 N N . ALA B 1 22 ? -63.938 11.852 -26.953 1 22.66 22 ALA B N 1
ATOM 1540 C CA . ALA B 1 22 ? -65 12.492 -26.141 1 22.66 22 ALA B CA 1
ATOM 1541 C C . ALA B 1 22 ? -65.938 11.461 -25.547 1 22.66 22 ALA B C 1
ATOM 1543 O O . ALA B 1 22 ? -67 11.812 -25.031 1 22.66 22 ALA B O 1
ATOM 1544 N N . ARG B 1 23 ? -65.562 10.156 -25.359 1 19.73 23 ARG B N 1
ATOM 1545 C CA . ARG B 1 23 ? -66.875 9.516 -25.312 1 19.73 23 ARG B CA 1
ATOM 1546 C C . ARG B 1 23 ? -67.75 10.078 -24.188 1 19.73 23 ARG B C 1
ATOM 1548 O O . ARG B 1 23 ? -67.188 10.344 -23.094 1 19.73 23 ARG B O 1
ATOM 1555 N N . ARG B 1 24 ? -68.938 10.32 -24.516 1 19.5 24 ARG B N 1
ATOM 1556 C CA . ARG B 1 24 ? -70.25 10.938 -24.094 1 19.5 24 ARG B CA 1
ATOM 1557 C C . ARG B 1 24 ? -70.75 10.281 -22.828 1 19.5 24 ARG B C 1
ATOM 1559 O O . ARG B 1 24 ? -71.25 10.961 -21.938 1 19.5 24 ARG B O 1
ATOM 1566 N N . LEU B 1 25 ? -70.812 8.805 -22.688 1 20.33 25 LEU B N 1
ATOM 1567 C CA . LEU B 1 25 ? -72.25 8.508 -22.625 1 20.33 25 LEU B CA 1
ATOM 1568 C C . LEU B 1 25 ? -72.812 8.852 -21.25 1 20.33 25 LEU B C 1
ATOM 1570 O O . LEU B 1 25 ? -72.062 9.07 -20.297 1 20.33 25 LEU B O 1
ATOM 1574 N N . ARG B 1 26 ? -73.438 7.734 -20.656 1 19.39 26 ARG B N 1
ATOM 1575 C CA . ARG B 1 26 ? -74.875 7.59 -20.406 1 19.39 26 ARG B CA 1
ATOM 1576 C C . ARG B 1 26 ? -75.188 7.957 -18.969 1 19.39 26 ARG B C 1
ATOM 1578 O O . ARG B 1 26 ? -76.062 8.812 -18.734 1 19.39 26 ARG B O 1
ATOM 1585 N N . GLN B 1 27 ? -75.438 6.828 -18.078 1 19.19 27 GLN B N 1
ATOM 1586 C CA . GLN B 1 27 ? -76.812 6.539 -17.734 1 19.19 27 GLN B CA 1
ATOM 1587 C C . GLN B 1 27 ? -77.188 7.184 -16.406 1 19.19 27 GLN B C 1
ATOM 1589 O O . GLN B 1 27 ? -76.312 7.73 -15.711 1 19.19 27 GLN B O 1
ATOM 1594 N N . ASN B 1 28 ? -77.375 6.273 -15.305 1 20.91 28 ASN B N 1
ATOM 1595 C CA . ASN B 1 28 ? -78.75 6.004 -14.852 1 20.91 28 ASN B CA 1
ATOM 1596 C C . ASN B 1 28 ? -79.125 6.867 -13.648 1 20.91 28 ASN B C 1
ATOM 1598 O O . ASN B 1 28 ? -78.25 7.441 -12.992 1 20.91 28 ASN B O 1
ATOM 1602 N N . PRO B 1 29 ? -79.562 6.121 -12.492 1 22.89 29 PRO B N 1
ATOM 1603 C CA . PRO B 1 29 ? -81 6.148 -12.086 1 22.89 29 PRO B CA 1
ATOM 1604 C C . PRO B 1 29 ? -81.25 7.105 -10.922 1 22.89 29 PRO B C 1
ATOM 1606 O O . PRO B 1 29 ? -80.375 7.945 -10.609 1 22.89 29 PRO B O 1
ATOM 1609 N N . LEU B 1 30 ? -81.5 6.465 -9.711 1 23.3 30 LEU B N 1
ATOM 1610 C CA . LEU B 1 30 ? -82.75 6.41 -9.016 1 23.3 30 LEU B CA 1
ATOM 1611 C C . LEU B 1 30 ? -82.812 7.48 -7.93 1 23.3 30 LEU B C 1
ATOM 1613 O O . LEU B 1 30 ? -81.812 7.934 -7.426 1 23.3 30 LEU B O 1
ATOM 1617 N N . HIS B 1 31 ? -84 7.871 -7.633 1 22.94 31 HIS B N 1
ATOM 1618 C CA . HIS B 1 31 ? -84.875 8.922 -7.125 1 22.94 31 HIS B CA 1
ATOM 1619 C C . HIS B 1 31 ? -84.75 9.047 -5.609 1 22.94 31 HIS B C 1
ATOM 1621 O O . HIS B 1 31 ? -84.938 10.133 -5.059 1 22.94 31 HIS B O 1
ATOM 1627 N N . HIS B 1 32 ? -84.5 7.836 -4.82 1 26.48 32 HIS B N 1
ATOM 1628 C CA . HIS B 1 32 ? -85.625 7.738 -3.926 1 26.48 32 HIS B CA 1
ATOM 1629 C C . HIS B 1 32 ? -85.625 8.852 -2.883 1 26.48 32 HIS B C 1
ATOM 1631 O O . HIS B 1 32 ? -84.562 9.438 -2.609 1 26.48 32 HIS B O 1
ATOM 1637 N N . TRP B 1 33 ? -86.688 8.82 -2.02 1 27.08 33 TRP B N 1
ATOM 1638 C CA . TRP B 1 33 ? -87.688 9.609 -1.37 1 27.08 33 TRP B CA 1
ATOM 1639 C C . TRP B 1 33 ? -87.25 10.078 0.011 1 27.08 33 TRP B C 1
ATOM 1641 O O . TRP B 1 33 ? -88 10.75 0.721 1 27.08 33 TRP B O 1
ATOM 1651 N N . PHE B 1 34 ? -85.812 9.859 0.46 1 26.42 34 PHE B N 1
ATOM 1652 C CA . PHE B 1 34 ? -86 9.727 1.904 1 26.42 34 PHE B CA 1
ATOM 1653 C C . PHE B 1 34 ? -86.438 11.047 2.518 1 26.42 34 PHE B C 1
ATOM 1655 O O . PHE B 1 34 ? -86 12.117 2.127 1 26.42 34 PHE B O 1
ATOM 1662 N N . SER B 1 35 ? -87.562 10.914 3.201 1 26.31 35 SER B N 1
ATOM 1663 C CA . SER B 1 35 ? -88.5 11.805 3.883 1 26.31 35 SER B CA 1
ATOM 1664 C C . SER B 1 35 ? -87.812 12.5 5.062 1 26.31 35 SER B C 1
ATOM 1666 O O . SER B 1 35 ? -88.438 13.281 5.77 1 26.31 35 SER B O 1
ATOM 1668 N N . LEU B 1 36 ? -86.438 12.297 5.414 1 27.5 36 LEU B N 1
ATOM 1669 C CA . LEU B 1 36 ? -86.375 12.445 6.863 1 27.5 36 LEU B CA 1
ATOM 1670 C C . LEU B 1 36 ? -86.688 13.875 7.293 1 27.5 36 LEU B C 1
ATOM 1672 O O . LEU B 1 36 ? -86.188 14.828 6.688 1 27.5 36 LEU B O 1
ATOM 1676 N N . ASP B 1 37 ? -87.688 13.977 8.18 1 27.73 37 ASP B N 1
ATOM 1677 C CA . ASP B 1 37 ? -88.5 15.062 8.773 1 27.73 37 ASP B CA 1
ATOM 1678 C C . ASP B 1 37 ? -87.625 15.961 9.641 1 27.73 37 ASP B C 1
ATOM 1680 O O . ASP B 1 37 ? -87.875 17.141 9.82 1 27.73 37 ASP B O 1
ATOM 1684 N N . SER B 1 38 ? -86.562 15.398 10.406 1 30.23 38 SER B N 1
ATOM 1685 C CA . SER B 1 38 ? -86.438 15.852 11.797 1 30.23 38 SER B CA 1
ATOM 1686 C C . SER B 1 38 ? -86.062 17.328 11.867 1 30.23 38 SER B C 1
ATOM 1688 O O . SER B 1 38 ? -85.5 17.875 10.914 1 30.23 38 SER B O 1
ATOM 1690 N N . ASN B 1 39 ? -86.125 17.828 13.188 1 34.06 39 ASN B N 1
ATOM 1691 C CA . ASN B 1 39 ? -86.375 19.047 13.984 1 34.06 39 ASN B CA 1
ATOM 1692 C C . ASN B 1 39 ? -85.125 19.969 13.914 1 34.06 39 ASN B C 1
ATOM 1694 O O . ASN B 1 39 ? -84 19.5 13.766 1 34.06 39 ASN B O 1
ATOM 1698 N N . GLY B 1 40 ? -85.312 21.375 13.938 1 29.19 40 GLY B N 1
ATOM 1699 C CA . GLY B 1 40 ? -84.688 22.625 13.477 1 29.19 40 GLY B CA 1
ATOM 1700 C C . GLY B 1 40 ? -83.562 23.078 14.32 1 29.19 40 GLY B C 1
ATOM 1701 O O . GLY B 1 40 ? -82.875 24.078 14 1 29.19 40 GLY B O 1
ATOM 1702 N N . ASN B 1 41 ? -83.562 22.797 15.719 1 36.69 41 ASN B N 1
ATOM 1703 C CA . ASN B 1 41 ? -83 23.938 16.438 1 36.69 41 ASN B CA 1
ATOM 1704 C C . ASN B 1 41 ? -81.562 24.125 16.094 1 36.69 41 ASN B C 1
ATOM 1706 O O . ASN B 1 41 ? -80.75 23.156 16.062 1 36.69 41 ASN B O 1
ATOM 1710 N N . ALA B 1 42 ? -81.125 25.375 15.672 1 32.81 42 ALA B N 1
ATOM 1711 C CA . ALA B 1 42 ? -80 26.031 15.047 1 32.81 42 ALA B CA 1
ATOM 1712 C C . ALA B 1 42 ? -78.812 26.109 16 1 32.81 42 ALA B C 1
ATOM 1714 O O . ALA B 1 42 ? -78.75 26.984 16.875 1 32.81 42 ALA B O 1
ATOM 1715 N N . MET B 1 43 ? -78.5 24.953 16.766 1 35.69 43 MET B N 1
ATOM 1716 C CA . MET B 1 43 ? -77.312 25.078 17.594 1 35.69 43 MET B CA 1
ATOM 1717 C C . MET B 1 43 ? -76.125 25.578 16.781 1 35.69 43 MET B C 1
ATOM 1719 O O . MET B 1 43 ? -75.875 25.078 15.688 1 35.69 43 MET B O 1
ATOM 1723 N N . LYS B 1 44 ? -75.688 26.891 17.078 1 37.59 44 LYS B N 1
ATOM 1724 C CA . LYS B 1 44 ? -74.5 27.688 16.641 1 37.59 44 LYS B CA 1
ATOM 1725 C C . LYS B 1 44 ? -73.25 26.875 16.734 1 37.59 44 LYS B C 1
ATOM 1727 O O . LYS B 1 44 ? -72.75 26.531 17.828 1 37.59 44 LYS B O 1
ATOM 1732 N N . SER B 1 45 ? -73 25.859 15.898 1 38.25 45 SER B N 1
ATOM 1733 C CA . SER B 1 45 ? -71.688 25.141 15.781 1 38.25 45 SER B CA 1
ATOM 1734 C C . SER B 1 45 ? -70.562 26.078 15.461 1 38.25 45 SER B C 1
ATOM 1736 O O . SER B 1 45 ? -70.5 26.641 14.367 1 38.25 45 SER B O 1
ATOM 1738 N N . ILE B 1 46 ? -70.188 26.906 16.453 1 41.41 46 ILE B N 1
ATOM 1739 C CA . ILE B 1 46 ? -68.938 27.688 16.266 1 41.41 46 ILE B CA 1
ATOM 1740 C C . ILE B 1 46 ? -67.812 26.797 15.789 1 41.41 46 ILE B C 1
ATOM 1742 O O . ILE B 1 46 ? -67.5 25.797 16.438 1 41.41 46 ILE B O 1
ATOM 1746 N N . LEU B 1 47 ? -67.625 26.734 14.5 1 38.19 47 LEU B N 1
ATOM 1747 C CA . LEU B 1 47 ? -66.5 26.172 13.75 1 38.19 47 LEU B CA 1
ATOM 1748 C C . LEU B 1 47 ? -65.188 26.703 14.266 1 38.19 47 LEU B C 1
ATOM 1750 O O . LEU B 1 47 ? -64.875 27.875 14.062 1 38.19 47 LEU B O 1
ATOM 1754 N N . LEU B 1 48 ? -64.812 26.375 15.508 1 43.16 48 LEU B N 1
ATOM 1755 C CA . LEU B 1 48 ? -63.469 26.656 15.914 1 43.16 48 LEU B CA 1
ATOM 1756 C C . LEU B 1 48 ? -62.469 26.125 14.883 1 43.16 48 LEU B C 1
ATOM 1758 O O . LEU B 1 48 ? -62.406 24.906 14.68 1 43.16 48 LEU B O 1
ATOM 1762 N N . ALA B 1 49 ? -62.281 26.844 13.805 1 40.75 49 ALA B N 1
ATOM 1763 C CA . ALA B 1 49 ? -61.219 26.578 12.852 1 40.75 49 ALA B CA 1
ATOM 1764 C C . ALA B 1 49 ? -59.875 26.406 13.562 1 40.75 49 ALA B C 1
ATOM 1766 O O . ALA B 1 49 ? -59.344 27.344 14.164 1 40.75 49 ALA B O 1
ATOM 1767 N N . LEU B 1 50 ? -59.594 25.172 14.086 1 45.5 50 LEU B N 1
ATOM 1768 C CA . LEU B 1 50 ? -58.281 24.719 14.508 1 45.5 50 LEU B CA 1
ATOM 1769 C C . LEU B 1 50 ? -57.219 25.094 13.484 1 45.5 50 LEU B C 1
ATOM 1771 O O . LEU B 1 50 ? -57.25 24.625 12.344 1 45.5 50 LEU B O 1
ATOM 1775 N N . ALA B 1 51 ? -56.719 26.391 13.516 1 45.25 51 ALA B N 1
ATOM 1776 C CA . ALA B 1 51 ? -55.5 26.766 12.805 1 45.25 51 ALA B CA 1
ATOM 1777 C C . ALA B 1 51 ? -54.406 25.719 13.008 1 45.25 51 ALA B C 1
ATOM 1779 O O . ALA B 1 51 ? -53.875 25.578 14.117 1 45.25 51 ALA B O 1
ATOM 1780 N N . LEU B 1 52 ? -54.469 24.562 12.281 1 45.41 52 LEU B N 1
ATOM 1781 C CA . LEU B 1 52 ? -53.344 23.656 12.133 1 45.41 52 LEU B CA 1
ATOM 1782 C C . LEU B 1 52 ? -52.062 24.422 11.805 1 45.41 52 LEU B C 1
ATOM 1784 O O . LEU B 1 52 ? -51.906 24.969 10.711 1 45.41 52 LEU B O 1
ATOM 1788 N N . ILE B 1 53 ? -51.438 25.156 12.766 1 48.62 53 ILE B N 1
ATOM 1789 C CA . ILE B 1 53 ? -50.062 25.625 12.641 1 48.62 53 ILE B CA 1
ATOM 1790 C C . ILE B 1 53 ? -49.188 24.484 12.148 1 48.62 53 ILE B C 1
ATOM 1792 O O . ILE B 1 53 ? -48.938 23.516 12.875 1 48.62 53 ILE B O 1
ATOM 1796 N N . SER B 1 54 ? -49.312 24.094 10.883 1 48.06 54 SER B N 1
ATOM 1797 C CA . SER B 1 54 ? -48.25 23.25 10.297 1 48.06 54 SER B CA 1
ATOM 1798 C C . SER B 1 54 ? -46.875 23.828 10.594 1 48.06 54 SER B C 1
ATOM 1800 O O . SER B 1 54 ? -46.469 24.828 10.008 1 48.06 54 SER B O 1
ATOM 1802 N N . THR B 1 55 ? -46.406 23.812 11.789 1 49.88 55 THR B N 1
ATOM 1803 C CA . THR B 1 55 ? -44.969 23.938 11.953 1 49.88 55 THR B CA 1
ATOM 1804 C C . THR B 1 55 ? -44.219 23.078 10.938 1 49.88 55 THR B C 1
ATOM 1806 O O . THR B 1 55 ? -44.219 21.859 11.031 1 49.88 55 THR B O 1
ATOM 1809 N N . VAL B 1 56 ? -44.25 23.422 9.672 1 48.12 56 VAL B N 1
ATOM 1810 C CA . VAL B 1 56 ? -43.188 22.875 8.828 1 48.12 56 VAL B CA 1
ATOM 1811 C C . VAL B 1 56 ? -41.844 22.969 9.562 1 48.12 56 VAL B C 1
ATOM 1813 O O . VAL B 1 56 ? -41.312 24.062 9.789 1 48.12 56 VAL B O 1
ATOM 1816 N N . ALA B 1 57 ? -41.594 22.078 10.531 1 50.34 57 ALA B N 1
ATOM 1817 C CA . ALA B 1 57 ? -40.188 21.875 10.906 1 50.34 57 ALA B CA 1
ATOM 1818 C C . ALA B 1 57 ? -39.25 22.016 9.695 1 50.34 57 ALA B C 1
ATOM 1820 O O . ALA B 1 57 ? -39.344 21.25 8.734 1 50.34 57 ALA B O 1
ATOM 1821 N N . HIS B 1 58 ? -38.875 23.234 9.266 1 49.06 58 HIS B N 1
ATOM 1822 C CA . HIS B 1 58 ? -37.656 23.312 8.469 1 49.06 58 HIS B CA 1
ATOM 1823 C C . HIS B 1 58 ? -36.625 22.281 8.922 1 49.06 58 HIS B C 1
ATOM 1825 O O . HIS B 1 58 ? -36.062 22.422 10 1 49.06 58 HIS B O 1
ATOM 1831 N N . ALA B 1 59 ? -36.906 21.078 8.688 1 47.09 59 ALA B N 1
ATOM 1832 C CA . ALA B 1 59 ? -35.688 20.281 8.688 1 47.09 59 ALA B CA 1
ATOM 1833 C C . ALA B 1 59 ? -34.5 21.047 8.086 1 47.09 59 ALA B C 1
ATOM 1835 O O . ALA B 1 59 ? -34.469 21.297 6.879 1 47.09 59 ALA B O 1
ATOM 1836 N N . THR B 1 60 ? -34 22.109 8.719 1 43.28 60 THR B N 1
ATOM 1837 C CA . THR B 1 60 ? -32.656 22.438 8.266 1 43.28 60 THR B CA 1
ATOM 1838 C C . THR B 1 60 ? -31.891 21.172 7.871 1 43.28 60 THR B C 1
ATOM 1840 O O . THR B 1 60 ? -31.688 20.281 8.695 1 43.28 60 THR B O 1
ATOM 1843 N N . GLU B 1 61 ? -32.25 20.547 6.809 1 44.41 61 GLU B N 1
ATOM 1844 C CA . GLU B 1 61 ? -31.156 19.688 6.332 1 44.41 61 GLU B CA 1
ATOM 1845 C C . GLU B 1 61 ? -29.797 20.234 6.746 1 44.41 61 GLU B C 1
ATOM 1847 O O . GLU B 1 61 ? -29.391 21.312 6.316 1 44.41 61 GLU B O 1
ATOM 1852 N N . ASP B 1 62 ? -29.438 20.312 7.945 1 45.56 62 ASP B N 1
ATOM 1853 C CA . ASP B 1 62 ? -28.031 20.453 8.266 1 45.56 62 ASP B CA 1
ATOM 1854 C C . ASP B 1 62 ? -27.156 19.938 7.129 1 45.56 62 ASP B C 1
ATOM 1856 O O . ASP B 1 62 ? -26.875 18.734 7.051 1 45.56 62 ASP B O 1
ATOM 1860 N N . THR B 1 63 ? -27.422 20.141 5.906 1 50.09 63 THR B N 1
ATOM 1861 C CA . THR B 1 63 ? -26.422 19.859 4.875 1 50.09 63 THR B CA 1
ATOM 1862 C C . THR B 1 63 ? -25.016 20.094 5.402 1 50.09 63 THR B C 1
ATOM 1864 O O . THR B 1 63 ? -24.625 21.234 5.648 1 50.09 63 THR B O 1
ATOM 1867 N N . GLU B 1 64 ? -24.562 19.406 6.32 1 59.34 64 GLU B N 1
ATOM 1868 C CA . GLU B 1 64 ? -23.188 19.516 6.766 1 59.34 64 GLU B CA 1
ATOM 1869 C C . GLU B 1 64 ? -22.297 20.109 5.676 1 59.34 64 GLU B C 1
ATOM 1871 O O . GLU B 1 64 ? -22.219 19.578 4.566 1 59.34 64 GLU B O 1
ATOM 1876 N N . GLN B 1 65 ? -22.203 21.359 5.559 1 73.75 65 GLN B N 1
ATOM 1877 C CA . GLN B 1 65 ? -21.375 22.109 4.613 1 73.75 65 GLN B CA 1
ATOM 1878 C C . GLN B 1 65 ? -20.016 21.438 4.426 1 73.75 65 GLN B C 1
ATOM 1880 O O . GLN B 1 65 ? -19.359 21.062 5.402 1 73.75 65 GLN B O 1
ATOM 1885 N N . ASN B 1 66 ? -19.734 20.938 3.191 1 89.38 66 ASN B N 1
ATOM 1886 C CA . ASN B 1 66 ? -18.406 20.469 2.793 1 89.38 66 ASN B CA 1
ATOM 1887 C C . ASN B 1 66 ? -17.328 21.469 3.143 1 89.38 66 ASN B C 1
ATOM 1889 O O . ASN B 1 66 ? -17.281 22.562 2.566 1 89.38 66 ASN B O 1
ATOM 1893 N N . PRO B 1 67 ? -16.656 21.156 4.238 1 93 67 PRO B N 1
ATOM 1894 C CA . PRO B 1 67 ? -15.625 22.109 4.68 1 93 67 PRO B CA 1
ATOM 1895 C C . PRO B 1 67 ? -14.617 22.438 3.584 1 93 67 PRO B C 1
ATOM 1897 O O . PRO B 1 67 ? -13.812 23.375 3.738 1 93 67 PRO B O 1
ATOM 1900 N N . CYS B 1 68 ? -14.742 21.828 2.561 1 94.69 68 CYS B N 1
ATOM 1901 C CA . CYS B 1 68 ? -13.734 22.031 1.521 1 94.69 68 CYS B CA 1
ATOM 1902 C C . CYS B 1 68 ? -14.203 23.078 0.514 1 94.69 68 CYS B C 1
ATOM 1904 O O . CYS B 1 68 ? -13.438 23.484 -0.359 1 94.69 68 CYS B O 1
ATOM 1906 N N . ASP B 1 69 ? -15.352 23.531 0.36 1 89.94 69 ASP B N 1
ATOM 1907 C CA . ASP B 1 69 ? -15.945 24.422 -0.635 1 89.94 69 ASP B CA 1
ATOM 1908 C C . ASP B 1 69 ? -15.336 25.828 -0.555 1 89.94 69 ASP B C 1
ATOM 1910 O O . ASP B 1 69 ? -15.242 26.531 -1.562 1 89.94 69 ASP B O 1
ATOM 1914 N N . ALA B 1 70 ? -14.633 26.281 0.449 1 84.38 70 ALA B N 1
ATOM 1915 C CA . ALA B 1 70 ? -14.094 27.641 0.567 1 84.38 70 ALA B CA 1
ATOM 1916 C C . ALA B 1 70 ? -12.914 27.672 1.529 1 84.38 70 ALA B C 1
ATOM 1918 O O . ALA B 1 70 ? -12.945 28.391 2.533 1 84.38 70 ALA B O 1
ATOM 1919 N N . VAL B 1 71 ? -11.844 27.031 1.067 1 89.94 71 VAL B N 1
ATOM 1920 C CA . VAL B 1 71 ? -10.656 26.984 1.919 1 89.94 71 VAL B CA 1
ATOM 1921 C C . VAL B 1 71 ? -9.805 28.219 1.688 1 89.94 71 VAL B C 1
ATOM 1923 O O . VAL B 1 71 ? -9.312 28.453 0.579 1 89.94 71 VAL B O 1
ATOM 1926 N N . GLU B 1 72 ? -9.781 29.062 2.746 1 90.19 72 GLU B N 1
ATOM 1927 C CA . GLU B 1 72 ? -9.094 30.328 2.574 1 90.19 72 GLU B CA 1
ATOM 1928 C C . GLU B 1 72 ? -7.938 30.484 3.559 1 90.19 72 GLU B C 1
ATOM 1930 O O . GLU B 1 72 ? -7.152 31.422 3.469 1 90.19 72 GLU B O 1
ATOM 1935 N N . ASN B 1 73 ? -7.809 29.531 4.559 1 89.81 73 ASN B N 1
ATOM 1936 C CA . ASN B 1 73 ? -6.75 29.609 5.562 1 89.81 73 ASN B CA 1
ATOM 1937 C C . ASN B 1 73 ? -6.363 28.234 6.074 1 89.81 73 ASN B C 1
ATOM 1939 O O . ASN B 1 73 ? -6.977 27.234 5.691 1 89.81 73 ASN B O 1
ATOM 1943 N N . ASP B 1 74 ? -5.332 28.25 6.953 1 88.94 74 ASP B N 1
ATOM 1944 C CA . ASP B 1 74 ? -4.758 26.984 7.402 1 88.94 74 ASP B CA 1
ATOM 1945 C C . ASP B 1 74 ? -5.77 26.172 8.219 1 88.94 74 ASP B C 1
ATOM 1947 O O . ASP B 1 74 ? -5.793 24.953 8.148 1 88.94 74 ASP B O 1
ATOM 1951 N N . VAL B 1 75 ? -6.535 26.922 8.977 1 92.38 75 VAL B N 1
ATOM 1952 C CA . VAL B 1 75 ? -7.531 26.25 9.805 1 92.38 75 VAL B CA 1
ATOM 1953 C C . VAL B 1 75 ? -8.562 25.562 8.914 1 92.38 75 VAL B C 1
ATOM 1955 O O . VAL B 1 75 ? -8.93 24.406 9.164 1 92.38 75 VAL B O 1
ATOM 1958 N N . GLN B 1 76 ? -8.914 26.234 7.859 1 94 76 GLN B N 1
ATOM 1959 C CA . GLN B 1 76 ? -9.859 25.656 6.91 1 94 76 GLN B CA 1
ATOM 1960 C C . GLN B 1 76 ? -9.227 24.516 6.125 1 94 76 GLN B C 1
ATOM 1962 O O . GLN B 1 76 ? -9.883 23.516 5.832 1 94 76 GLN B O 1
ATOM 1967 N N . THR B 1 77 ? -7.977 24.641 5.855 1 97.44 77 THR B N 1
ATOM 1968 C CA . THR B 1 77 ? -7.246 23.562 5.184 1 97.44 77 THR B CA 1
ATOM 1969 C C . THR B 1 77 ? -7.195 22.312 6.055 1 97.44 77 THR B C 1
ATOM 1971 O O . THR B 1 77 ? -7.398 21.203 5.566 1 97.44 77 THR B O 1
ATOM 1974 N N . LEU B 1 78 ? -6.984 22.547 7.285 1 97.75 78 LEU B N 1
ATOM 1975 C CA . LEU B 1 78 ? -6.953 21.422 8.227 1 97.75 78 LEU B CA 1
ATOM 1976 C C . LEU B 1 78 ? -8.312 20.734 8.289 1 97.75 78 LEU B C 1
ATOM 1978 O O . LEU B 1 78 ? -8.383 19.5 8.234 1 97.75 78 LEU B O 1
ATOM 1982 N N . ALA B 1 79 ? -9.312 21.547 8.336 1 97.06 79 ALA B N 1
ATOM 1983 C CA . ALA B 1 79 ? -10.656 20.984 8.383 1 97.06 79 ALA B CA 1
ATOM 1984 C C . ALA B 1 79 ? -10.969 20.188 7.109 1 97.06 79 ALA B C 1
ATOM 1986 O O . ALA B 1 79 ? -11.562 19.109 7.168 1 97.06 79 ALA B O 1
ATOM 1987 N N . CYS B 1 80 ? -10.57 20.719 6.066 1 98.38 80 CYS B N 1
ATOM 1988 C CA . CYS B 1 80 ? -10.789 20.047 4.793 1 98.38 80 CYS B CA 1
ATOM 1989 C C . CYS B 1 80 ? -9.984 18.75 4.715 1 98.38 80 CYS B C 1
ATOM 1991 O O . CYS B 1 80 ? -10.492 17.734 4.25 1 98.38 80 CYS B O 1
ATOM 1993 N N . SER B 1 81 ? -8.75 18.797 5.137 1 98.25 81 SER B N 1
ATOM 1994 C CA . SER B 1 81 ? -7.922 17.609 5.117 1 98.25 81 SER B CA 1
ATOM 1995 C C . SER B 1 81 ? -8.5 16.5 6.004 1 98.25 81 SER B C 1
ATOM 1997 O O . SER B 1 81 ? -8.484 15.328 5.637 1 98.25 81 SER B O 1
ATOM 1999 N N . ALA B 1 82 ? -9.031 16.844 7.129 1 98.38 82 ALA B N 1
ATOM 2000 C CA . ALA B 1 82 ? -9.664 15.883 8.023 1 98.38 82 ALA B CA 1
ATOM 2001 C C . ALA B 1 82 ? -10.922 15.289 7.398 1 98.38 82 ALA B C 1
ATOM 2003 O O . ALA B 1 82 ? -11.188 14.094 7.527 1 98.38 82 ALA B O 1
ATOM 2004 N N . TYR B 1 83 ? -11.641 16.156 6.75 1 98.19 83 TYR B N 1
ATOM 2005 C CA . TYR B 1 83 ? -12.844 15.711 6.051 1 98.19 83 TYR B CA 1
ATOM 2006 C C . TYR B 1 83 ? -12.5 14.703 4.969 1 98.19 83 TYR B C 1
ATOM 2008 O O . TYR B 1 83 ? -13.141 13.648 4.867 1 98.19 83 TYR B O 1
ATOM 2016 N N . GLY B 1 84 ? -11.523 14.984 4.176 1 98.25 84 GLY B N 1
ATOM 2017 C CA . GLY B 1 84 ? -11.086 14.07 3.133 1 98.25 84 GLY B CA 1
ATOM 2018 C C . GLY B 1 84 ? -10.641 12.727 3.67 1 98.25 84 GLY B C 1
ATOM 2019 O O . GLY B 1 84 ? -10.992 11.68 3.115 1 98.25 84 GLY B O 1
ATOM 2020 N N . LYS B 1 85 ? -9.914 12.75 4.723 1 98.81 85 LYS B N 1
ATOM 2021 C CA . LYS B 1 85 ? -9.484 11.516 5.371 1 98.81 85 LYS B CA 1
ATOM 2022 C C . LYS B 1 85 ? -10.68 10.695 5.828 1 98.81 85 LYS B C 1
ATOM 2024 O O . LYS B 1 85 ? -10.766 9.492 5.539 1 98.81 85 LYS B O 1
ATOM 2029 N N . THR B 1 86 ? -11.594 11.352 6.488 1 98.69 86 THR B N 1
ATOM 2030 C CA . THR B 1 86 ? -12.758 10.664 7.02 1 98.69 86 THR B CA 1
ATOM 2031 C C . THR B 1 86 ? -13.609 10.086 5.887 1 98.69 86 THR B C 1
ATOM 2033 O O . THR B 1 86 ? -14.094 8.961 5.984 1 98.69 86 THR B O 1
ATOM 2036 N N . ALA B 1 87 ? -13.766 10.852 4.859 1 98.5 87 ALA B N 1
ATOM 2037 C CA . ALA B 1 87 ? -14.539 10.383 3.711 1 98.5 87 ALA B CA 1
ATOM 2038 C C . ALA B 1 87 ? -13.883 9.156 3.084 1 98.5 87 ALA B C 1
ATOM 2040 O O . ALA B 1 87 ? -14.57 8.18 2.756 1 98.5 87 ALA B O 1
ATOM 2041 N N . ALA B 1 88 ? -12.602 9.195 2.906 1 98.81 88 ALA B N 1
ATOM 2042 C CA . ALA B 1 88 ? -11.875 8.062 2.324 1 98.81 88 ALA B CA 1
ATOM 2043 C C . ALA B 1 88 ? -11.961 6.836 3.227 1 98.81 88 ALA B C 1
ATOM 2045 O O . ALA B 1 88 ? -12.094 5.711 2.74 1 98.81 88 ALA B O 1
ATOM 2046 N N . GLU B 1 89 ? -11.906 7.035 4.465 1 98.81 89 GLU B N 1
ATOM 2047 C CA . GLU B 1 89 ? -11.992 5.938 5.422 1 98.81 89 GLU B CA 1
ATOM 2048 C C . GLU B 1 89 ? -13.383 5.32 5.426 1 98.81 89 GLU B C 1
ATOM 2050 O O . GLU B 1 89 ? -13.531 4.105 5.586 1 98.81 89 GLU B O 1
ATOM 2055 N N . GLN B 1 90 ? -14.344 6.148 5.289 1 98.62 90 GLN B N 1
ATOM 2056 C CA . GLN B 1 90 ? -15.711 5.641 5.184 1 98.62 90 GLN B CA 1
ATOM 2057 C C . GLN B 1 90 ? -15.898 4.816 3.914 1 98.62 90 GLN B C 1
ATOM 2059 O O . GLN B 1 90 ? -16.469 3.729 3.953 1 98.62 90 GLN B O 1
ATOM 2064 N N . LEU B 1 91 ? -15.422 5.355 2.863 1 98.69 91 LEU B N 1
ATOM 2065 C CA . LEU B 1 91 ? -15.492 4.609 1.611 1 98.69 91 LEU B CA 1
ATOM 2066 C C . LEU B 1 91 ? -14.758 3.277 1.732 1 98.69 91 LEU B C 1
ATOM 2068 O O . LEU B 1 91 ? -15.234 2.252 1.244 1 98.69 91 LEU B O 1
ATOM 2072 N N . LEU B 1 92 ? -13.648 3.236 2.33 1 98.88 92 LEU B N 1
ATOM 2073 C CA . LEU B 1 92 ? -12.883 2.016 2.543 1 98.88 92 LEU B CA 1
ATOM 2074 C C . LEU B 1 92 ? -13.688 1 3.35 1 98.88 92 LEU B C 1
ATOM 2076 O O . LEU B 1 92 ? -13.711 -0.186 3.014 1 98.88 92 LEU B O 1
ATOM 2080 N N . SER B 1 93 ? -14.336 1.503 4.352 1 98.56 93 SER B N 1
ATOM 2081 C CA . SER B 1 93 ? -15.164 0.628 5.176 1 98.56 93 SER B CA 1
ATOM 2082 C C . SER B 1 93 ? -16.312 0.024 4.363 1 98.56 93 SER B C 1
ATOM 2084 O O . SER B 1 93 ? -16.609 -1.162 4.504 1 98.56 93 SER B O 1
ATOM 2086 N N . GLU B 1 94 ? -16.875 0.811 3.566 1 98.56 94 GLU B N 1
ATOM 2087 C CA . GLU B 1 94 ? -17.953 0.333 2.699 1 98.56 94 GLU B CA 1
ATOM 2088 C C . GLU B 1 94 ? -17.438 -0.698 1.699 1 98.56 94 GLU B C 1
ATOM 2090 O O . GLU B 1 94 ? -18.109 -1.698 1.431 1 98.56 94 GLU B O 1
ATOM 2095 N N . ASN B 1 95 ? -16.312 -0.435 1.196 1 98.5 95 ASN B N 1
ATOM 2096 C CA . ASN B 1 95 ? -15.711 -1.369 0.245 1 98.5 95 ASN B CA 1
ATOM 2097 C C . ASN B 1 95 ? -15.328 -2.686 0.915 1 98.5 95 ASN B C 1
ATOM 2099 O O . ASN B 1 95 ? -15.406 -3.748 0.295 1 98.5 95 ASN B O 1
ATOM 2103 N N . LEU B 1 96 ? -14.898 -2.633 2.102 1 98.5 96 LEU B N 1
ATOM 2104 C CA . LEU B 1 96 ? -14.609 -3.85 2.855 1 98.5 96 LEU B CA 1
ATOM 2105 C C . LEU B 1 96 ? -15.883 -4.672 3.062 1 98.5 96 LEU B C 1
ATOM 2107 O O . LEU B 1 96 ? -15.859 -5.895 2.926 1 98.5 96 LEU B O 1
ATOM 2111 N N . GLN B 1 97 ? -16.969 -3.996 3.396 1 98.12 97 GLN B N 1
ATOM 2112 C CA . GLN B 1 97 ? -18.25 -4.68 3.535 1 98.12 97 GLN B CA 1
ATOM 2113 C C . GLN B 1 97 ? -18.688 -5.324 2.221 1 98.12 97 GLN B C 1
ATOM 2115 O O . GLN B 1 97 ? -19.109 -6.48 2.199 1 98.12 97 GLN B O 1
ATOM 2120 N N . SER B 1 98 ? -18.594 -4.559 1.195 1 97.94 98 SER B N 1
ATOM 2121 C CA . SER B 1 98 ? -18.922 -5.074 -0.126 1 97.94 98 SER B CA 1
ATOM 2122 C C . SER B 1 98 ? -18.062 -6.285 -0.479 1 97.94 98 SER B C 1
ATOM 2124 O O . SER B 1 98 ? -18.562 -7.25 -1.073 1 97.94 98 SER B O 1
ATOM 2126 N N . LEU B 1 99 ? -16.781 -6.234 -0.171 1 98.31 99 LEU B N 1
ATOM 2127 C CA . LEU B 1 99 ? -15.898 -7.371 -0.404 1 98.31 99 LEU B CA 1
ATOM 2128 C C . LEU B 1 99 ? -16.391 -8.602 0.349 1 98.31 99 LEU B C 1
ATOM 2130 O O . LEU B 1 99 ? -16.453 -9.695 -0.214 1 98.31 99 LEU B O 1
ATOM 2134 N N . ASN B 1 100 ? -16.75 -8.438 1.532 1 97.5 100 ASN B N 1
ATOM 2135 C CA . ASN B 1 100 ? -17.234 -9.562 2.322 1 97.5 100 ASN B CA 1
ATOM 2136 C C . ASN B 1 100 ? -18.484 -10.195 1.691 1 97.5 100 ASN B C 1
ATOM 2138 O O . ASN B 1 100 ? -18.625 -11.414 1.693 1 97.5 100 ASN B O 1
ATOM 2142 N N . GLU B 1 101 ? -19.328 -9.398 1.177 1 97 101 GLU B N 1
ATOM 2143 C CA . GLU B 1 101 ? -20.516 -9.906 0.489 1 97 101 GLU B CA 1
ATOM 2144 C C . GLU B 1 101 ? -20.125 -10.688 -0.766 1 97 101 GLU B C 1
ATOM 2146 O O . GLU B 1 101 ? -20.703 -11.75 -1.04 1 97 101 GLU B O 1
ATOM 2151 N N . ARG B 1 102 ? -19.188 -10.188 -1.514 1 96.75 102 ARG B N 1
ATOM 2152 C CA . ARG B 1 102 ? -18.703 -10.891 -2.697 1 96.75 102 ARG B CA 1
ATOM 2153 C C . ARG B 1 102 ? -18.109 -12.242 -2.322 1 96.75 102 ARG B C 1
ATOM 2155 O O . ARG B 1 102 ? -18.312 -13.234 -3.021 1 96.75 102 ARG B O 1
ATOM 2162 N N . LEU B 1 103 ? -17.375 -12.289 -1.259 1 97.06 103 LEU B N 1
ATOM 2163 C CA . LEU B 1 103 ? -16.719 -13.516 -0.822 1 97.06 103 LEU B CA 1
ATOM 2164 C C . LEU B 1 103 ? -17.75 -14.547 -0.372 1 97.06 103 LEU B C 1
ATOM 2166 O O . LEU B 1 103 ? -17.594 -15.742 -0.615 1 97.06 103 LEU B O 1
ATOM 2170 N N . GLN B 1 104 ? -18.797 -14.023 0.308 1 96.81 104 GLN B N 1
ATOM 2171 C CA . GLN B 1 104 ? -19.891 -14.914 0.682 1 96.81 104 GLN B CA 1
ATOM 2172 C C . GLN B 1 104 ? -20.516 -15.555 -0.55 1 96.81 104 GLN B C 1
ATOM 2174 O O . GLN B 1 104 ? -20.828 -16.75 -0.543 1 96.81 104 GLN B O 1
ATOM 2179 N N . THR B 1 105 ? -20.672 -14.828 -1.566 1 95.94 105 THR B N 1
ATOM 2180 C CA . THR B 1 105 ? -21.266 -15.32 -2.805 1 95.94 105 THR B CA 1
ATOM 2181 C C . THR B 1 105 ? -20.344 -16.328 -3.484 1 95.94 105 THR B C 1
ATOM 2183 O O . THR B 1 105 ? -20.797 -17.359 -3.975 1 95.94 105 THR B O 1
ATOM 2186 N N . ARG B 1 106 ? -19.125 -16.078 -3.465 1 95.38 106 ARG B N 1
ATOM 2187 C CA . ARG B 1 106 ? -18.172 -16.875 -4.223 1 95.38 106 ARG B CA 1
ATOM 2188 C C . ARG B 1 106 ? -17.812 -18.156 -3.479 1 95.38 106 ARG B C 1
ATOM 2190 O O . ARG B 1 106 ? -17.641 -19.203 -4.098 1 95.38 106 ARG B O 1
ATOM 2197 N N . TYR B 1 107 ? -17.688 -18 -2.162 1 96.12 107 TYR B N 1
ATOM 2198 C CA . TYR B 1 107 ? -17.125 -19.125 -1.41 1 96.12 107 TYR B CA 1
ATOM 2199 C C . TYR B 1 107 ? -18.109 -19.641 -0.37 1 96.12 107 TYR B C 1
ATOM 2201 O O . TYR B 1 107 ? -17.781 -20.516 0.434 1 96.12 107 TYR B O 1
ATOM 2209 N N . GLY B 1 108 ? -19.328 -19.062 -0.35 1 95.44 108 GLY B N 1
ATOM 2210 C CA . GLY B 1 108 ? -20.297 -19.344 0.7 1 95.44 108 GLY B CA 1
ATOM 2211 C C . GLY B 1 108 ? -20.703 -20.812 0.769 1 95.44 108 GLY B C 1
ATOM 2212 O O . GLY B 1 108 ? -21.125 -21.297 1.819 1 95.44 108 GLY B O 1
ATOM 2213 N N . SER B 1 109 ? -20.531 -21.578 -0.321 1 97.19 109 SER B N 1
ATOM 2214 C CA . SER B 1 109 ? -20.906 -22.984 -0.346 1 97.19 109 SER B CA 1
ATOM 2215 C C . SER B 1 109 ? -19.859 -23.859 0.33 1 97.19 109 SER B C 1
ATOM 2217 O O . SER B 1 109 ? -20.109 -25.016 0.669 1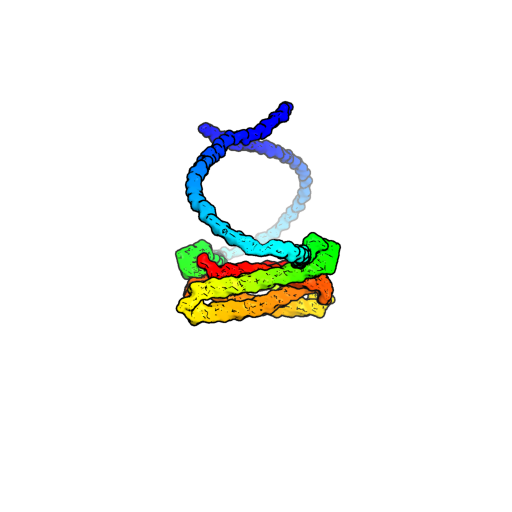 97.19 109 SER B O 1
ATOM 2219 N N . ASP B 1 110 ? -18.703 -23.391 0.493 1 97.25 110 ASP B N 1
ATOM 2220 C CA . ASP B 1 110 ? -17.609 -24.031 1.206 1 97.25 110 ASP B CA 1
ATOM 2221 C C . ASP B 1 110 ? -17.188 -23.219 2.43 1 97.25 110 ASP B C 1
ATOM 2223 O O . ASP B 1 110 ? -16.344 -22.344 2.338 1 97.25 110 ASP B O 1
ATOM 2227 N N . LYS B 1 111 ? -17.703 -23.578 3.547 1 97.25 111 LYS B N 1
ATOM 2228 C CA . LYS B 1 111 ? -17.531 -22.797 4.77 1 97.25 111 LYS B CA 1
ATOM 2229 C C . LYS B 1 111 ? -16.062 -22.719 5.168 1 97.25 111 LYS B C 1
ATOM 2231 O O . LYS B 1 111 ? -15.609 -21.688 5.676 1 97.25 111 LYS B O 1
ATOM 2236 N N . ALA B 1 112 ? -15.32 -23.75 4.957 1 97.38 112 ALA B N 1
ATOM 2237 C CA . ALA B 1 112 ? -13.898 -23.734 5.297 1 97.38 112 ALA B CA 1
ATOM 2238 C C . ALA B 1 112 ? -13.133 -22.719 4.453 1 97.38 112 ALA B C 1
ATOM 2240 O O . ALA B 1 112 ? -12.312 -21.969 4.977 1 97.38 112 ALA B O 1
ATOM 2241 N N . GLN B 1 113 ? -13.461 -22.703 3.129 1 96.75 113 GLN B N 1
ATOM 2242 C CA . GLN B 1 113 ? -12.812 -21.734 2.236 1 96.75 113 GLN B CA 1
ATOM 2243 C C . GLN B 1 113 ? -13.211 -20.312 2.578 1 96.75 113 GLN B C 1
ATOM 2245 O O . GLN B 1 113 ? -12.367 -19.406 2.588 1 96.75 113 GLN B O 1
ATOM 2250 N N . LEU B 1 114 ? -14.461 -20.094 2.838 1 98 114 LEU B N 1
ATOM 2251 C CA . LEU B 1 114 ? -14.953 -18.766 3.197 1 98 114 LEU B CA 1
ATOM 2252 C C . LEU B 1 114 ? -14.273 -18.266 4.473 1 98 114 LEU B C 1
ATOM 2254 O O . LEU B 1 114 ? -13.828 -17.125 4.535 1 98 114 LEU B O 1
ATOM 2258 N N . ASN B 1 115 ? -14.156 -19.156 5.473 1 98.38 115 ASN B N 1
ATOM 2259 C CA . ASN B 1 115 ? -13.516 -18.781 6.727 1 98.38 115 ASN B CA 1
ATOM 2260 C C . ASN B 1 115 ? -12.039 -18.453 6.523 1 98.38 115 ASN B C 1
ATOM 2262 O O . ASN B 1 115 ? -11.523 -17.5 7.129 1 98.38 115 ASN B O 1
ATOM 2266 N N . ASP B 1 116 ? -11.43 -19.156 5.691 1 98.31 116 ASP B N 1
ATOM 2267 C CA . ASP B 1 116 ? -10.008 -18.953 5.434 1 98.31 116 ASP B CA 1
ATOM 2268 C C . ASP B 1 116 ? -9.758 -17.594 4.773 1 98.31 116 ASP B C 1
ATOM 2270 O O . ASP B 1 116 ? -8.961 -16.797 5.27 1 98.31 116 ASP B O 1
ATOM 2274 N N . ILE B 1 117 ? -10.531 -17.328 3.713 1 98.12 117 ILE B N 1
ATOM 2275 C CA . ILE B 1 117 ? -10.289 -16.078 2.986 1 98.12 117 ILE B CA 1
ATOM 2276 C C . ILE B 1 117 ? -10.711 -14.891 3.846 1 98.12 117 ILE B C 1
ATOM 2278 O O . ILE B 1 117 ? -10.062 -13.844 3.826 1 98.12 117 ILE B O 1
ATOM 2282 N N . THR B 1 118 ? -11.734 -15.055 4.617 1 98.31 118 THR B N 1
ATOM 2283 C CA . THR B 1 118 ? -12.18 -13.984 5.496 1 98.31 118 THR B CA 1
ATOM 2284 C C . THR B 1 118 ? -11.125 -13.68 6.559 1 98.31 118 THR B C 1
ATOM 2286 O O . THR B 1 118 ? -10.836 -12.516 6.84 1 98.31 118 THR B O 1
ATOM 2289 N N . ALA B 1 119 ? -10.555 -14.68 7.133 1 98.69 119 ALA B N 1
ATOM 2290 C CA . ALA B 1 119 ? -9.5 -14.508 8.133 1 98.69 119 ALA B CA 1
ATOM 2291 C C . ALA B 1 119 ? -8.273 -13.836 7.52 1 98.69 119 ALA B C 1
ATOM 2293 O O . ALA B 1 119 ? -7.652 -12.977 8.148 1 98.69 119 ALA B O 1
ATOM 2294 N N . LYS B 1 120 ? -7.949 -14.227 6.316 1 98.62 120 LYS B N 1
ATOM 2295 C CA . LYS B 1 120 ? -6.816 -13.633 5.617 1 98.62 120 LYS B CA 1
ATOM 2296 C C . LYS B 1 120 ? -7.047 -12.141 5.371 1 98.62 120 LYS B C 1
ATOM 2298 O O . LYS B 1 120 ? -6.145 -11.328 5.578 1 98.62 120 LYS B O 1
ATOM 2303 N N . ILE B 1 121 ? -8.234 -11.844 4.957 1 98.69 121 ILE B N 1
ATOM 2304 C CA . ILE B 1 121 ? -8.555 -10.445 4.684 1 98.69 121 ILE B CA 1
ATOM 2305 C C . ILE B 1 121 ? -8.484 -9.633 5.973 1 98.69 121 ILE B C 1
ATOM 2307 O O . ILE B 1 121 ? -7.926 -8.539 5.996 1 98.69 121 ILE B O 1
ATOM 2311 N N . LYS B 1 122 ? -9.023 -10.172 7.055 1 98.62 122 LYS B N 1
ATOM 2312 C CA . LYS B 1 122 ? -8.992 -9.469 8.336 1 98.62 122 LYS B CA 1
ATOM 2313 C C . LYS B 1 122 ? -7.562 -9.219 8.797 1 98.62 122 LYS B C 1
ATOM 2315 O O . LYS B 1 122 ? -7.223 -8.109 9.211 1 98.62 122 LYS B O 1
ATOM 2320 N N . ALA B 1 123 ? -6.734 -10.203 8.711 1 98.75 123 ALA B N 1
ATOM 2321 C CA . ALA B 1 123 ? -5.336 -10.078 9.117 1 98.75 123 ALA B CA 1
ATOM 2322 C C . ALA B 1 123 ? -4.602 -9.062 8.234 1 98.75 123 ALA B C 1
ATOM 2324 O O . ALA B 1 123 ? -3.838 -8.234 8.742 1 98.75 123 ALA B O 1
ATOM 2325 N N . ALA B 1 124 ? -4.871 -9.086 6.914 1 98.81 124 ALA B N 1
ATOM 2326 C CA . ALA B 1 124 ? -4.23 -8.164 5.98 1 98.81 124 ALA B CA 1
ATOM 2327 C C . ALA B 1 124 ? -4.656 -6.723 6.258 1 98.81 124 ALA B C 1
ATOM 2329 O O . ALA B 1 124 ? -3.844 -5.801 6.172 1 98.81 124 ALA B O 1
ATOM 2330 N N . GLN B 1 125 ? -5.93 -6.555 6.586 1 98.81 125 GLN B N 1
ATOM 2331 C CA . GLN B 1 125 ? -6.43 -5.215 6.883 1 98.81 125 GLN B CA 1
ATOM 2332 C C . GLN B 1 125 ? -5.766 -4.641 8.133 1 98.81 125 GLN B C 1
ATOM 2334 O O . GLN B 1 125 ? -5.465 -3.447 8.188 1 98.81 125 GLN B O 1
ATOM 2339 N N . GLN B 1 126 ? -5.496 -5.484 9.102 1 98.75 126 GLN B N 1
ATOM 2340 C CA . GLN B 1 126 ? -4.84 -5.031 10.32 1 98.75 126 GLN B CA 1
ATOM 2341 C C . GLN B 1 126 ? -3.396 -4.625 10.055 1 98.75 126 GLN B C 1
ATOM 2343 O O . GLN B 1 126 ? -2.936 -3.59 10.547 1 98.75 126 GLN B O 1
ATOM 2348 N N . LEU B 1 127 ? -2.725 -5.438 9.32 1 98.88 127 LEU B N 1
ATOM 2349 C CA . LEU B 1 127 ? -1.359 -5.105 8.93 1 98.88 127 LEU B CA 1
ATOM 2350 C C . LEU B 1 127 ? -1.324 -3.814 8.117 1 98.88 127 LEU B C 1
ATOM 2352 O O . LEU B 1 127 ? -0.453 -2.969 8.328 1 98.88 127 LEU B O 1
ATOM 2356 N N . TRP B 1 128 ? -2.303 -3.668 7.223 1 98.88 128 TRP B N 1
ATOM 2357 C CA . TRP B 1 128 ? -2.377 -2.494 6.359 1 98.88 128 TRP B CA 1
ATOM 2358 C C . TRP B 1 128 ? -2.576 -1.226 7.18 1 98.88 128 TRP B C 1
ATOM 2360 O O . TRP B 1 128 ? -1.942 -0.201 6.914 1 98.88 128 TRP B O 1
ATOM 2370 N N . GLN B 1 129 ? -3.416 -1.312 8.133 1 98.81 129 GLN B N 1
ATOM 2371 C CA . GLN B 1 129 ? -3.674 -0.135 8.953 1 98.81 129 GLN B CA 1
ATOM 2372 C C . GLN B 1 129 ? -2.404 0.334 9.664 1 98.81 129 GLN B C 1
ATOM 2374 O O . GLN B 1 129 ? -2.109 1.53 9.688 1 98.81 129 GLN B O 1
ATOM 2379 N N . LYS B 1 130 ? -1.689 -0.623 10.219 1 98.88 130 LYS B N 1
ATOM 2380 C CA . LYS B 1 130 ? -0.434 -0.287 10.883 1 98.88 130 LYS B CA 1
ATOM 2381 C C . LYS B 1 130 ? 0.578 0.281 9.891 1 98.88 130 LYS B C 1
ATOM 2383 O O . LYS B 1 130 ? 1.281 1.246 10.203 1 98.88 130 LYS B O 1
ATOM 2388 N N . GLN B 1 131 ? 0.62 -0.322 8.773 1 98.75 131 GLN B N 1
ATOM 2389 C CA . GLN B 1 131 ? 1.531 0.133 7.727 1 98.75 131 GLN B CA 1
ATOM 2390 C C . GLN B 1 131 ? 1.158 1.531 7.242 1 98.75 131 GLN B C 1
ATOM 2392 O O . GLN B 1 131 ? 2.029 2.385 7.062 1 98.75 131 GLN B O 1
ATOM 2397 N N . ARG B 1 132 ? -0.111 1.807 6.996 1 98.81 132 ARG B N 1
ATOM 2398 C CA . ARG B 1 132 ? -0.588 3.127 6.605 1 98.81 132 ARG B CA 1
ATOM 2399 C C . ARG B 1 132 ? -0.141 4.191 7.602 1 98.81 132 ARG B C 1
ATOM 2401 O O . ARG B 1 132 ? 0.395 5.23 7.211 1 98.81 132 ARG B O 1
ATOM 2408 N N . ASP B 1 133 ? -0.363 3.898 8.898 1 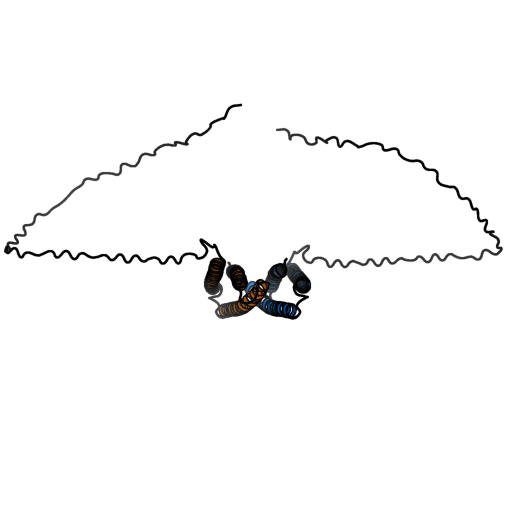98.69 133 ASP B N 1
ATOM 2409 C CA . ASP B 1 133 ? -0.016 4.879 9.922 1 98.69 133 ASP B CA 1
ATOM 2410 C C . ASP B 1 133 ? 1.486 5.152 9.93 1 98.69 133 ASP B C 1
ATOM 2412 O O . ASP B 1 133 ? 1.911 6.305 10.055 1 98.69 133 ASP B O 1
ATOM 2416 N N . ALA B 1 134 ? 2.262 4.09 9.781 1 98.81 134 ALA B N 1
ATOM 2417 C CA . ALA B 1 134 ? 3.715 4.246 9.75 1 98.81 134 ALA B CA 1
ATOM 2418 C C . ALA B 1 134 ? 4.156 5.043 8.523 1 98.81 134 ALA B C 1
ATOM 2420 O O . ALA B 1 134 ? 4.992 5.941 8.633 1 98.81 134 ALA B O 1
ATOM 2421 N N . ASP B 1 135 ? 3.615 4.773 7.359 1 98.75 135 ASP B N 1
ATOM 2422 C CA . ASP B 1 135 ? 3.973 5.465 6.125 1 98.75 135 ASP B CA 1
ATOM 2423 C C . ASP B 1 135 ? 3.559 6.934 6.176 1 98.75 135 ASP B C 1
ATOM 2425 O O . ASP B 1 135 ? 4.285 7.805 5.699 1 98.75 135 ASP B O 1
ATOM 2429 N N . CYS B 1 136 ? 2.389 7.18 6.742 1 98.75 136 CYS B N 1
ATOM 2430 C CA . CYS B 1 136 ? 1.907 8.555 6.727 1 98.75 136 CYS B CA 1
ATOM 2431 C C . CYS B 1 136 ? 2.654 9.406 7.746 1 98.75 136 CYS B C 1
ATOM 2433 O O . CYS B 1 136 ? 2.807 10.617 7.559 1 98.75 136 CYS B O 1
ATOM 2435 N N . ALA B 1 137 ? 3.209 8.789 8.828 1 98.44 137 ALA B N 1
ATOM 2436 C CA . ALA B 1 137 ? 4.113 9.516 9.719 1 98.44 137 ALA B CA 1
ATOM 2437 C C . ALA B 1 137 ? 5.395 9.914 8.992 1 98.44 137 ALA B C 1
ATOM 2439 O O . ALA B 1 137 ? 5.934 11 9.227 1 98.44 137 ALA B O 1
ATOM 2440 N N . ILE B 1 138 ? 5.828 9.07 8.102 1 98.31 138 ILE B N 1
ATOM 2441 C CA . ILE B 1 138 ? 7.012 9.367 7.305 1 98.31 138 ILE B CA 1
ATOM 2442 C C . ILE B 1 138 ? 6.707 10.492 6.324 1 98.31 138 ILE B C 1
ATOM 2444 O O . ILE B 1 138 ? 7.496 11.43 6.176 1 98.31 138 ILE B O 1
ATOM 2448 N N . ALA B 1 139 ? 5.562 10.414 5.691 1 97.25 139 ALA B N 1
ATOM 2449 C CA . ALA B 1 139 ? 5.172 11.43 4.727 1 97.25 139 ALA B CA 1
ATOM 2450 C C . ALA B 1 139 ? 5.055 12.805 5.391 1 97.25 139 ALA B C 1
ATOM 2452 O O . ALA B 1 139 ? 5.352 13.828 4.77 1 97.25 139 ALA B O 1
ATOM 2453 N N . ALA B 1 140 ? 4.676 12.836 6.641 1 97.94 140 ALA B N 1
ATOM 2454 C CA . ALA B 1 140 ? 4.445 14.086 7.352 1 97.94 140 ALA B CA 1
ATOM 2455 C C . ALA B 1 140 ? 5.723 14.578 8.023 1 97.94 140 ALA B C 1
ATOM 2457 O O . ALA B 1 140 ? 5.781 15.703 8.516 1 97.94 140 ALA B O 1
ATOM 2458 N N . PHE B 1 141 ? 6.781 13.852 8 1 97.81 141 PHE B N 1
ATOM 2459 C CA . PHE B 1 141 ? 7.977 14.031 8.812 1 97.81 141 PHE B CA 1
ATOM 2460 C C . PHE B 1 141 ? 8.602 15.398 8.555 1 97.81 141 PHE B C 1
ATOM 2462 O O . PHE B 1 141 ? 9.133 16.031 9.477 1 97.81 141 PHE B O 1
ATOM 2469 N N . PRO B 1 142 ? 8.555 15.977 7.266 1 96.38 142 PRO B N 1
ATOM 2470 C CA . PRO B 1 142 ? 9.195 17.266 7.027 1 96.38 142 PRO B CA 1
ATOM 2471 C C . PRO B 1 142 ? 8.539 18.406 7.816 1 96.38 142 PRO B C 1
ATOM 2473 O O . PRO B 1 142 ? 9.164 19.453 8.031 1 96.38 142 PRO B O 1
ATOM 2476 N N . ALA B 1 143 ? 7.27 18.219 8.227 1 96.56 143 ALA B N 1
ATOM 2477 C CA . ALA B 1 143 ? 6.586 19.219 9.023 1 96.56 143 ALA B CA 1
ATOM 2478 C C . ALA B 1 143 ? 6.871 19.031 10.508 1 96.56 143 ALA B C 1
ATOM 2480 O O . ALA B 1 143 ? 7.09 17.906 10.969 1 96.56 143 ALA B O 1
ATOM 2481 N N . LYS B 1 144 ? 6.848 20.109 11.344 1 96 144 LYS B N 1
ATOM 2482 C CA . LYS B 1 144 ? 7.027 20.016 12.789 1 96 144 LYS B CA 1
ATOM 2483 C C . LYS B 1 144 ? 5.953 19.141 13.43 1 96 144 LYS B C 1
ATOM 2485 O O . LYS B 1 144 ? 4.762 19.344 13.203 1 96 144 LYS B O 1
ATOM 2490 N N . PRO B 1 145 ? 6.461 18.156 14.195 1 94.94 145 PRO B N 1
ATOM 2491 C CA . PRO B 1 145 ? 5.469 17.312 14.867 1 94.94 145 PRO B CA 1
ATOM 2492 C C . PRO B 1 145 ? 4.449 18.109 15.664 1 94.94 145 PRO B C 1
ATOM 2494 O O . PRO B 1 145 ? 4.816 19.047 16.375 1 94.94 145 PRO B O 1
ATOM 2497 N N . GLY B 1 146 ? 3.189 17.828 15.492 1 93.88 146 GLY B N 1
ATOM 2498 C CA . GLY B 1 146 ? 2.133 18.484 16.25 1 93.88 146 GLY B CA 1
ATOM 2499 C C . GLY B 1 146 ? 1.612 19.734 15.57 1 93.88 146 GLY B C 1
ATOM 2500 O O . GLY B 1 146 ? 0.582 20.281 15.969 1 93.88 146 GLY B O 1
ATOM 2501 N N . SER B 1 147 ? 2.238 20.312 14.523 1 96.56 147 SER B N 1
ATOM 2502 C CA . SER B 1 147 ? 1.802 21.5 13.797 1 96.56 147 SER B CA 1
ATOM 2503 C C . SER B 1 147 ? 0.591 21.203 12.922 1 96.56 147 SER B C 1
ATOM 2505 O O . SER B 1 147 ? 0.273 20.031 12.672 1 96.56 147 SER B O 1
ATOM 2507 N N . GLU B 1 148 ? -0.068 22.219 12.531 1 96.62 148 GLU B N 1
ATOM 2508 C CA . GLU B 1 148 ? -1.16 22.062 11.57 1 96.62 148 GLU B CA 1
ATOM 2509 C C . GLU B 1 148 ? -0.662 21.469 10.258 1 96.62 148 GLU B C 1
ATOM 2511 O O . GLU B 1 148 ? -1.331 20.625 9.664 1 96.62 148 GLU B O 1
ATOM 2516 N N . ALA B 1 149 ? 0.478 21.922 9.898 1 96.94 149 ALA B N 1
ATOM 2517 C CA . ALA B 1 149 ? 1.061 21.406 8.656 1 96.94 149 ALA B CA 1
ATOM 2518 C C . ALA B 1 149 ? 1.291 19.906 8.734 1 96.94 149 ALA B C 1
ATOM 2520 O O . ALA B 1 149 ? 1.044 19.172 7.766 1 96.94 149 ALA B O 1
ATOM 2521 N N . TYR B 1 150 ? 1.753 19.406 9.898 1 97.88 150 TYR B N 1
ATOM 2522 C CA . TYR B 1 150 ? 1.939 17.969 10.109 1 97.88 150 TYR B CA 1
ATOM 2523 C C . TYR B 1 150 ? 0.615 17.234 10 1 97.88 150 TYR B C 1
ATOM 2525 O O . TYR B 1 150 ? 0.525 16.219 9.305 1 97.88 150 TYR B O 1
ATOM 2533 N N . LYS B 1 151 ? -0.388 17.797 10.633 1 98.5 151 LYS B N 1
ATOM 2534 C CA . LYS B 1 151 ? -1.692 17.141 10.648 1 98.5 151 LYS B CA 1
ATOM 2535 C C . LYS B 1 151 ? -2.312 17.125 9.25 1 98.5 151 LYS B C 1
ATOM 2537 O O . LYS B 1 151 ? -2.938 16.141 8.859 1 98.5 151 LYS B O 1
ATOM 2542 N N . ILE B 1 152 ? -2.139 18.172 8.531 1 98.25 152 ILE B N 1
ATOM 2543 C CA . ILE B 1 152 ? -2.664 18.266 7.176 1 98.25 152 ILE B CA 1
ATOM 2544 C C . ILE B 1 152 ? -1.976 17.219 6.289 1 98.25 152 ILE B C 1
ATOM 2546 O O . ILE B 1 152 ? -2.637 16.469 5.566 1 98.25 152 ILE B O 1
ATOM 2550 N N . ALA B 1 153 ? -0.676 17.094 6.371 1 97.81 153 ALA B N 1
ATOM 2551 C CA . ALA B 1 153 ? 0.078 16.125 5.582 1 97.81 153 ALA B CA 1
ATOM 2552 C C . ALA B 1 153 ? -0.329 14.695 5.934 1 97.81 153 ALA B C 1
ATOM 2554 O O . ALA B 1 153 ? -0.498 13.852 5.047 1 97.81 153 ALA B O 1
ATOM 2555 N N . GLU B 1 154 ? -0.438 14.484 7.215 1 98.56 154 GLU B N 1
ATOM 2556 C CA . GLU B 1 154 ? -0.863 13.164 7.672 1 98.56 154 GLU B CA 1
ATOM 2557 C C . GLU B 1 154 ? -2.252 12.82 7.141 1 98.56 154 GLU B C 1
ATOM 2559 O O . GLU B 1 154 ? -2.469 11.727 6.621 1 98.56 154 GLU B O 1
ATOM 2564 N N . ASN B 1 155 ? -3.156 13.773 7.254 1 98.81 155 ASN B N 1
ATOM 2565 C CA . ASN B 1 155 ? -4.516 13.555 6.773 1 98.81 155 ASN B CA 1
ATOM 2566 C C . ASN B 1 155 ? -4.543 13.273 5.273 1 98.81 155 ASN B C 1
ATOM 2568 O O . ASN B 1 155 ? -5.23 12.359 4.824 1 98.81 155 ASN B O 1
ATOM 2572 N N . ASP B 1 156 ? -3.844 14.047 4.57 1 98.31 156 ASP B N 1
ATOM 2573 C CA . ASP B 1 156 ? -3.809 13.891 3.117 1 98.31 156 ASP B CA 1
ATOM 2574 C C . ASP B 1 156 ? -3.24 12.523 2.727 1 98.31 156 ASP B C 1
ATOM 2576 O O . ASP B 1 156 ? -3.762 11.867 1.824 1 98.31 156 ASP B O 1
ATOM 2580 N N . CYS B 1 157 ? -2.234 12.109 3.393 1 98.69 157 CYS B N 1
ATOM 2581 C CA . CYS B 1 157 ? -1.646 10.797 3.168 1 98.69 157 CYS B CA 1
ATOM 2582 C C . CYS B 1 157 ? -2.643 9.688 3.49 1 98.69 157 CYS B C 1
ATOM 2584 O O . CYS B 1 157 ? -2.826 8.766 2.697 1 98.69 157 CYS B O 1
ATOM 2586 N N . MET B 1 158 ? -3.287 9.828 4.609 1 98.88 158 MET B N 1
ATOM 2587 C CA . MET B 1 158 ? -4.242 8.805 5.027 1 98.88 158 MET B CA 1
ATOM 2588 C C . MET B 1 158 ? -5.398 8.703 4.039 1 98.88 158 MET B C 1
ATOM 2590 O O . MET B 1 158 ? -5.879 7.605 3.752 1 98.88 158 MET B O 1
ATOM 2594 N N . ALA B 1 159 ? -5.84 9.805 3.551 1 98.88 159 ALA B N 1
ATOM 2595 C CA . ALA B 1 159 ? -6.895 9.789 2.541 1 98.88 159 ALA B CA 1
ATOM 2596 C C . ALA B 1 159 ? -6.438 9.062 1.28 1 98.88 159 ALA B C 1
ATOM 2598 O O . ALA B 1 159 ? -7.129 8.164 0.79 1 98.88 159 ALA B O 1
ATOM 2599 N N . GLN B 1 160 ? -5.285 9.43 0.826 1 98.56 160 GLN B N 1
ATOM 2600 C CA . GLN B 1 160 ? -4.762 8.844 -0.405 1 98.56 160 GLN B CA 1
ATOM 2601 C C . GLN B 1 160 ? -4.535 7.348 -0.246 1 98.56 160 GLN B C 1
ATOM 2603 O O . GLN B 1 160 ? -4.938 6.559 -1.104 1 98.56 160 GLN B O 1
ATOM 2608 N N . VAL B 1 161 ? -3.904 6.922 0.794 1 98.69 161 VAL B N 1
ATOM 2609 C CA . VAL B 1 161 ? -3.58 5.52 1.021 1 98.69 161 VAL B CA 1
ATOM 2610 C C . VAL B 1 161 ? -4.863 4.719 1.228 1 98.69 161 VAL B C 1
ATOM 2612 O O . VAL B 1 161 ? -4.961 3.568 0.795 1 98.69 161 VAL B O 1
ATOM 2615 N N . SER B 1 162 ? -5.855 5.316 1.893 1 98.88 162 SER B N 1
ATOM 2616 C CA . SER B 1 162 ? -7.145 4.648 2.051 1 98.88 162 SER B CA 1
ATOM 2617 C C . SER B 1 162 ? -7.836 4.453 0.706 1 98.88 162 SER B C 1
ATOM 2619 O O . SER B 1 162 ? -8.43 3.402 0.455 1 98.88 162 SER B O 1
ATOM 2621 N N . ASP B 1 163 ? -7.734 5.465 -0.144 1 98.62 163 ASP B N 1
ATOM 2622 C CA . ASP B 1 163 ? -8.305 5.34 -1.483 1 98.62 163 ASP B CA 1
ATOM 2623 C C . ASP B 1 163 ? -7.613 4.227 -2.27 1 98.62 163 ASP B C 1
ATOM 2625 O O . ASP B 1 163 ? -8.281 3.432 -2.939 1 98.62 163 ASP B O 1
ATOM 2629 N N . ASP B 1 164 ? -6.359 4.168 -2.184 1 97.94 164 ASP B N 1
ATOM 2630 C CA . ASP B 1 164 ? -5.609 3.104 -2.844 1 97.94 164 ASP B CA 1
ATOM 2631 C C . ASP B 1 164 ? -6.035 1.73 -2.328 1 97.94 164 ASP B C 1
ATOM 2633 O O . ASP B 1 164 ? -6.184 0.788 -3.109 1 97.94 164 ASP B O 1
ATOM 2637 N N . ARG B 1 165 ? -6.238 1.646 -1.076 1 98.75 165 ARG B N 1
ATOM 2638 C CA . ARG B 1 165 ? -6.66 0.386 -0.475 1 98.75 165 ARG B CA 1
ATOM 2639 C C . ARG B 1 165 ? -8.047 -0.014 -0.96 1 98.75 165 ARG B C 1
ATOM 2641 O O . ARG B 1 165 ? -8.312 -1.195 -1.194 1 98.75 165 ARG B O 1
ATOM 2648 N N . SER B 1 166 ? -8.875 0.959 -1.053 1 98.62 166 SER B N 1
ATOM 2649 C CA . SER B 1 166 ? -10.203 0.686 -1.591 1 98.62 166 SER B CA 1
ATOM 2650 C C . SER B 1 166 ? -10.125 0.05 -2.975 1 98.62 166 SER B C 1
ATOM 2652 O O . SER B 1 166 ? -10.852 -0.9 -3.271 1 98.62 166 SER B O 1
ATOM 2654 N N . GLU B 1 167 ? -9.25 0.582 -3.732 1 96.88 167 GLU B N 1
ATOM 2655 C CA . GLU B 1 167 ? -9.07 0.021 -5.066 1 96.88 167 GLU B CA 1
ATOM 2656 C C . GLU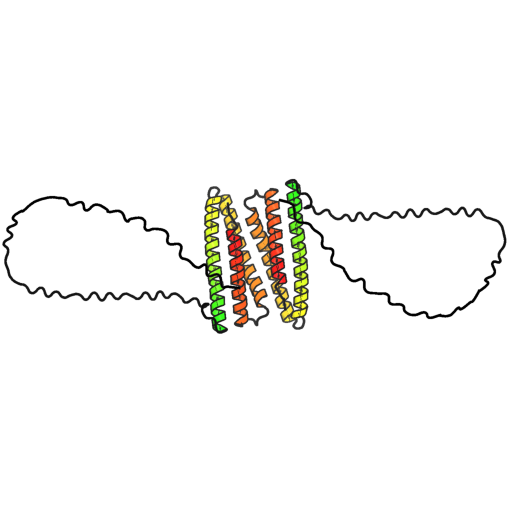 B 1 167 ? -8.586 -1.425 -5 1 96.88 167 GLU B C 1
ATOM 2658 O O . GLU B 1 167 ? -9.062 -2.277 -5.754 1 96.88 167 GLU B O 1
ATOM 2663 N N . PHE B 1 168 ? -7.688 -1.734 -4.137 1 97.88 168 PHE B N 1
ATOM 2664 C CA . PHE B 1 168 ? -7.207 -3.096 -3.938 1 97.88 168 PHE B CA 1
ATOM 2665 C C . PHE B 1 168 ? -8.352 -4.02 -3.541 1 97.88 168 PHE B C 1
ATOM 2667 O O . PHE B 1 168 ? -8.539 -5.078 -4.145 1 97.88 168 PHE B O 1
ATOM 2674 N N . LEU B 1 169 ? -9.125 -3.533 -2.586 1 98.06 169 LEU B N 1
ATOM 2675 C CA . LEU B 1 169 ? -10.227 -4.367 -2.111 1 98.06 169 LEU B CA 1
ATOM 2676 C C . LEU B 1 169 ? -11.242 -4.617 -3.221 1 98.06 169 LEU B C 1
ATOM 2678 O O . LEU B 1 169 ? -11.805 -5.711 -3.32 1 98.06 169 LEU B O 1
ATOM 2682 N N . GLU B 1 170 ? -11.461 -3.621 -4.051 1 96.75 170 GLU B N 1
ATOM 2683 C CA . GLU B 1 170 ? -12.406 -3.76 -5.152 1 96.75 170 GLU B CA 1
ATOM 2684 C C . GLU B 1 170 ? -11.922 -4.777 -6.18 1 96.75 170 GLU B C 1
ATOM 2686 O O . GLU B 1 170 ? -12.719 -5.414 -6.863 1 96.75 170 GLU B O 1
ATOM 2691 N N . SER B 1 171 ? -10.656 -4.934 -6.273 1 94.62 171 SER B N 1
ATOM 2692 C CA . SER B 1 171 ? -10.094 -5.84 -7.27 1 94.62 171 SER B CA 1
ATOM 2693 C C . SER B 1 171 ? -10.227 -7.293 -6.836 1 94.62 171 SER B C 1
ATOM 2695 O O . SER B 1 171 ? -10.062 -8.211 -7.648 1 94.62 171 SER B O 1
ATOM 2697 N N . ILE B 1 172 ? -10.508 -7.543 -5.57 1 94.81 172 ILE B N 1
ATOM 2698 C CA . ILE B 1 172 ? -10.609 -8.891 -5.02 1 94.81 172 ILE B CA 1
ATOM 2699 C C . ILE B 1 172 ? -12.008 -9.445 -5.258 1 94.81 172 ILE B C 1
ATOM 2701 O O . ILE B 1 172 ? -13 -8.758 -5.035 1 94.81 172 ILE B O 1
ATOM 2705 N N . GLY B 1 173 ? -11.953 -10.594 -5.699 1 84.5 173 GLY B N 1
ATOM 2706 C CA . GLY B 1 173 ? -13.227 -11.289 -5.824 1 84.5 173 GLY B CA 1
ATOM 2707 C C . GLY B 1 173 ? -14.023 -10.859 -7.035 1 84.5 173 GLY B C 1
ATOM 2708 O O . GLY B 1 173 ? -15.25 -11 -7.059 1 84.5 173 GLY B O 1
ATOM 2709 N N . GLN B 1 174 ? -13.289 -10.156 -8.016 1 76.88 174 GLN B N 1
ATOM 2710 C CA . GLN B 1 174 ? -13.992 -9.766 -9.234 1 76.88 174 GLN B CA 1
ATOM 2711 C C . GLN B 1 174 ? -14.133 -10.945 -10.195 1 76.88 174 GLN B C 1
ATOM 2713 O O . GLN B 1 174 ? -13.266 -11.82 -10.234 1 76.88 174 GLN B O 1
ATOM 2718 N N . GLU B 1 175 ? -15.328 -11.5 -10.555 1 57.53 175 GLU B N 1
ATOM 2719 C CA . GLU B 1 175 ? -15.602 -12.531 -11.555 1 57.53 175 GLU B CA 1
ATOM 2720 C C . GLU B 1 175 ? -15.227 -12.055 -12.953 1 57.53 175 GLU B C 1
ATOM 2722 O O . GLU B 1 175 ? -15.25 -10.852 -13.234 1 57.53 175 GLU B O 1
#

InterPro domains:
  IPR009739 Lysozyme inhibitor LprI-like, N-terminal [PF07007] (68-169)

pLDDT: mean 72.64, std 32.04, range [19.02, 98.88]

Radius of gyration: 43.2 Å; Cα contacts (8 Å, |Δi|>4): 231; chains: 2; bounding box: 169×63×76 Å